Protein AF-A0A3B9SFG5-F1 (afdb_monomer_lite)

Structure (mmCIF, N/CA/C/O backbone):
data_AF-A0A3B9SFG5-F1
#
_entry.id   AF-A0A3B9SFG5-F1
#
loop_
_atom_site.group_PDB
_atom_site.id
_atom_site.type_symbol
_atom_site.label_atom_id
_atom_site.label_alt_id
_atom_site.label_comp_id
_atom_site.label_asym_id
_atom_site.label_entity_id
_atom_site.label_seq_id
_atom_site.pdbx_PDB_ins_code
_atom_site.Cartn_x
_atom_site.Cartn_y
_atom_site.Cartn_z
_atom_site.occupancy
_atom_site.B_iso_or_equiv
_atom_site.auth_seq_id
_atom_site.auth_comp_id
_atom_site.auth_asym_id
_atom_site.auth_atom_id
_atom_site.pdbx_PDB_model_num
ATOM 1 N N . MET A 1 1 ? -109.820 -0.974 115.304 1.00 37.25 1 MET A N 1
ATOM 2 C CA . MET A 1 1 ? -110.478 -2.138 114.680 1.00 37.25 1 MET A CA 1
ATOM 3 C C . MET A 1 1 ? -109.627 -2.580 113.516 1.00 37.25 1 MET A C 1
ATOM 5 O O . MET A 1 1 ? -109.344 -1.748 112.673 1.00 37.25 1 MET A O 1
ATOM 9 N N . ASP A 1 2 ? -109.138 -3.795 113.388 1.00 39.47 2 ASP A N 1
ATOM 10 C CA . ASP A 1 2 ? -108.838 -4.890 114.306 1.00 39.47 2 ASP A CA 1
ATOM 11 C C . ASP A 1 2 ? -107.737 -5.628 113.536 1.00 39.47 2 ASP A C 1
ATOM 13 O O . ASP A 1 2 ? -107.917 -5.887 112.345 1.00 39.47 2 ASP A O 1
ATOM 17 N N . THR A 1 3 ? -106.561 -5.876 114.122 1.00 47.81 3 THR A N 1
ATOM 18 C CA . THR A 1 3 ? -105.595 -6.758 113.457 1.00 47.81 3 THR A CA 1
ATOM 19 C C . THR A 1 3 ? -106.262 -8.121 113.373 1.00 47.81 3 THR A C 1
ATOM 21 O O . THR A 1 3 ? -106.415 -8.796 114.391 1.00 47.81 3 THR A O 1
ATOM 24 N N . GLU A 1 4 ? -106.732 -8.490 112.176 1.00 53.91 4 GLU A N 1
ATOM 25 C CA . GLU A 1 4 ? -107.250 -9.825 111.900 1.00 53.91 4 GLU A CA 1
ATOM 26 C C . GLU A 1 4 ? -106.199 -10.807 112.399 1.00 53.91 4 GLU A C 1
ATOM 28 O O . GLU A 1 4 ? -105.107 -10.932 111.836 1.00 53.91 4 GLU A O 1
ATOM 33 N N . LYS A 1 5 ? -106.495 -11.455 113.527 1.00 55.81 5 LYS A N 1
ATOM 34 C CA . LYS A 1 5 ? -105.664 -12.517 114.068 1.00 55.81 5 LYS A CA 1
ATOM 35 C C . LYS A 1 5 ? -105.678 -13.603 113.002 1.00 55.81 5 LYS A C 1
ATOM 37 O O . LYS A 1 5 ? -106.646 -14.352 112.923 1.00 55.81 5 LYS A O 1
ATOM 42 N N . LYS A 1 6 ? -104.649 -13.645 112.150 1.00 64.75 6 LYS A N 1
ATOM 43 C CA . LYS A 1 6 ? -104.460 -14.701 111.154 1.00 64.75 6 LYS A CA 1
ATOM 44 C C . LYS A 1 6 ? -104.384 -16.017 111.916 1.00 64.75 6 LYS A C 1
ATOM 46 O O . LYS A 1 6 ? -103.376 -16.331 112.544 1.00 64.75 6 LYS A O 1
ATOM 51 N N . GLN A 1 7 ? -105.501 -16.727 111.935 1.00 67.62 7 GLN A N 1
ATOM 52 C CA . GLN A 1 7 ? -105.617 -18.027 112.563 1.00 67.62 7 GLN A CA 1
ATOM 53 C C . GLN A 1 7 ? -105.310 -19.068 111.503 1.00 67.62 7 GLN A C 1
ATOM 55 O O . GLN A 1 7 ? -105.960 -19.113 110.460 1.00 67.62 7 GLN A O 1
ATOM 60 N N . THR A 1 8 ? -104.307 -19.892 111.768 1.00 76.25 8 THR A N 1
ATOM 61 C CA . THR A 1 8 ? -104.014 -21.051 110.935 1.00 76.25 8 THR A CA 1
ATOM 62 C C . THR A 1 8 ? -104.675 -22.257 111.579 1.00 76.25 8 THR A C 1
ATOM 64 O O . THR A 1 8 ? -104.479 -22.528 112.765 1.00 76.25 8 THR A O 1
ATOM 67 N N . GLU A 1 9 ? -105.502 -22.952 110.806 1.00 77.62 9 GLU A N 1
ATOM 68 C CA . GLU A 1 9 ? -106.103 -24.206 111.236 1.00 77.62 9 GLU A CA 1
ATOM 69 C C . GLU A 1 9 ? -105.108 -25.344 111.007 1.00 77.62 9 GLU A C 1
ATOM 71 O O . GLU A 1 9 ? -104.593 -25.524 109.901 1.00 77.62 9 GLU A O 1
ATOM 76 N N . VAL A 1 10 ? -104.804 -26.076 112.073 1.00 83.25 10 VAL A N 1
ATOM 77 C CA . VAL A 1 10 ? -103.862 -27.194 112.072 1.00 83.25 10 VAL A CA 1
ATOM 78 C C . VAL A 1 10 ? -104.453 -28.373 112.833 1.00 83.25 10 VAL A C 1
ATOM 80 O O . VAL A 1 10 ? -105.215 -28.198 113.781 1.00 83.25 10 VAL A O 1
ATOM 83 N N . ILE A 1 11 ? -104.093 -29.586 112.424 1.00 79.88 11 ILE A N 1
ATOM 84 C CA . ILE A 1 11 ? -104.548 -30.820 113.066 1.00 79.88 11 ILE A CA 1
ATOM 85 C C . ILE A 1 11 ? -103.389 -31.375 113.887 1.00 79.88 11 ILE A C 1
ATOM 87 O O . ILE A 1 11 ? -102.322 -31.638 113.340 1.00 79.88 11 ILE A O 1
ATOM 91 N N . ILE A 1 12 ? -103.605 -31.550 115.190 1.00 80.25 12 ILE A N 1
ATOM 92 C CA . ILE A 1 12 ? -102.620 -32.114 116.119 1.00 80.25 12 ILE A CA 1
ATOM 93 C C . ILE A 1 12 ? -103.337 -33.165 116.970 1.00 80.25 12 ILE A C 1
ATOM 95 O O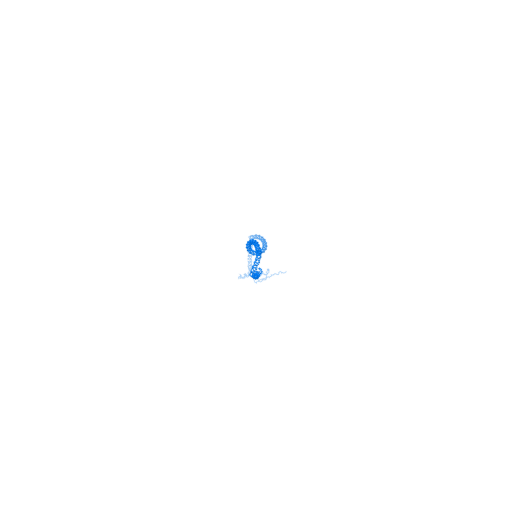 . ILE A 1 12 ? -104.371 -32.886 117.577 1.00 80.25 12 ILE A O 1
ATOM 99 N N . GLY A 1 13 ? -102.839 -34.399 116.990 1.00 72.44 13 GLY A N 1
ATOM 100 C CA . GLY A 1 13 ? -103.419 -35.495 117.768 1.00 72.44 13 GLY A CA 1
ATOM 101 C C . GLY A 1 13 ? -104.845 -35.863 117.378 1.00 72.44 13 GLY A C 1
ATOM 102 O O . GLY A 1 13 ? -105.638 -36.252 118.233 1.00 72.44 13 GLY A O 1
ATOM 103 N N . GLY A 1 14 ? -105.189 -35.694 116.098 1.00 74.31 14 GLY A N 1
ATOM 104 C CA . GLY A 1 14 ? -106.526 -35.974 115.568 1.00 74.31 14 GLY A CA 1
ATOM 105 C C . GLY A 1 14 ? -107.586 -34.920 115.907 1.00 74.31 14 GLY A C 1
ATOM 106 O O . GLY A 1 14 ? -108.757 -35.128 115.596 1.00 74.31 14 GLY A O 1
ATOM 107 N N . ARG A 1 15 ? -107.209 -33.786 116.517 1.00 78.00 15 ARG A N 1
ATOM 108 C CA . ARG A 1 15 ? -108.106 -32.651 116.785 1.00 78.00 15 ARG A CA 1
ATOM 109 C C . ARG A 1 15 ? -107.672 -31.421 115.994 1.00 78.00 15 ARG A C 1
ATOM 111 O O . ARG A 1 15 ? -106.478 -31.170 115.845 1.00 78.00 15 ARG A O 1
ATOM 118 N N . SER A 1 16 ? -108.651 -30.668 115.491 1.00 79.12 16 SER A N 1
ATOM 119 C CA . SER A 1 16 ? -108.400 -29.402 114.799 1.00 79.12 16 SER A CA 1
ATOM 120 C C . SER A 1 16 ? -108.249 -28.265 115.810 1.00 79.12 16 SER A C 1
ATOM 122 O O . SER A 1 16 ? -109.094 -28.092 116.692 1.00 79.12 16 SER A O 1
ATOM 124 N N . TYR A 1 17 ? -107.175 -27.494 115.671 1.00 80.50 17 TYR A N 1
ATOM 125 C CA . TYR A 1 17 ? -106.859 -26.322 116.475 1.00 80.50 17 TYR A CA 1
ATOM 126 C C . TYR A 1 17 ? -106.675 -25.108 115.567 1.00 80.50 17 TYR A C 1
ATOM 128 O O . TYR A 1 17 ? -105.973 -25.164 114.559 1.00 80.50 17 TYR A O 1
ATOM 136 N N . LYS A 1 18 ? -107.267 -23.978 115.957 1.00 81.19 18 LYS A N 1
ATOM 137 C CA . LYS A 1 18 ? -107.021 -22.678 115.325 1.00 81.19 18 LYS A CA 1
ATOM 138 C C . LYS A 1 18 ? -105.985 -21.928 116.148 1.00 81.19 18 LYS A C 1
ATOM 140 O O . LYS A 1 18 ? -106.305 -21.393 117.207 1.00 81.19 18 LYS A O 1
ATOM 145 N N . LEU A 1 19 ? -104.742 -21.934 115.677 1.00 78.69 19 LEU A N 1
ATOM 146 C CA . LEU A 1 19 ? -103.620 -21.281 116.347 1.00 78.69 19 LEU A CA 1
ATOM 147 C C . LEU A 1 19 ? -103.372 -19.906 115.726 1.00 78.69 19 LEU A C 1
ATOM 149 O O . LEU A 1 19 ? -103.442 -19.740 114.509 1.00 78.69 19 LEU A O 1
ATOM 153 N N . GLY A 1 20 ? -103.103 -18.913 116.571 1.00 69.94 20 GLY A N 1
ATOM 154 C CA . GLY A 1 20 ? -102.750 -17.562 116.147 1.00 69.94 20 GLY A CA 1
ATOM 155 C C . GLY A 1 20 ? -101.338 -17.207 116.597 1.00 69.94 20 GLY A C 1
ATOM 156 O O . GLY A 1 20 ? -101.002 -17.430 117.757 1.00 69.94 20 GLY A O 1
ATOM 157 N N . GLY A 1 21 ? -100.553 -16.617 115.695 1.00 65.56 21 GLY A N 1
ATOM 158 C CA . GLY A 1 21 ? -99.217 -16.083 115.979 1.00 65.56 21 GLY A CA 1
ATOM 159 C C . GLY A 1 21 ? -98.107 -16.788 115.197 1.00 65.56 21 GLY A C 1
ATOM 160 O O . GLY A 1 21 ? -97.909 -17.985 115.364 1.00 65.56 21 GLY A O 1
ATOM 161 N N . GLY A 1 22 ? -97.383 -16.021 114.374 1.00 66.75 22 GLY A N 1
ATOM 162 C CA . GLY A 1 22 ? -96.298 -16.492 113.504 1.00 66.75 22 GLY A CA 1
ATOM 163 C C . GLY A 1 22 ? -96.698 -16.623 112.031 1.00 66.75 22 GLY A C 1
ATOM 164 O O . GLY A 1 22 ? -97.867 -16.460 111.670 1.00 66.75 22 GLY A O 1
ATOM 165 N N . ASP A 1 23 ? -95.721 -16.910 111.173 1.00 74.69 23 ASP A N 1
ATOM 166 C CA . ASP A 1 23 ? -95.968 -17.194 109.760 1.00 74.69 23 ASP A CA 1
ATOM 167 C C . ASP A 1 23 ? -96.753 -18.498 109.601 1.00 74.69 23 ASP A C 1
ATOM 169 O O . ASP A 1 23 ? -96.453 -19.509 110.237 1.00 74.69 23 ASP A O 1
ATOM 173 N N . SER A 1 24 ? -97.768 -18.486 108.731 1.00 76.25 24 SER A N 1
ATOM 174 C CA . SER A 1 24 ? -98.680 -19.629 108.562 1.00 76.25 24 SER A CA 1
ATOM 175 C C . SER A 1 24 ? -97.945 -20.917 108.168 1.00 76.25 24 SER A C 1
ATOM 177 O O . SER A 1 24 ? -98.364 -22.006 108.557 1.00 76.25 24 SER A O 1
ATOM 179 N N . GLU A 1 25 ? -96.842 -20.802 107.430 1.00 77.94 25 GLU A N 1
ATOM 180 C CA . GLU A 1 25 ? -96.013 -21.933 107.006 1.00 77.94 25 GLU A CA 1
ATOM 181 C C . GLU A 1 25 ? -95.225 -22.534 108.176 1.00 77.94 25 GLU A C 1
ATOM 183 O O . GLU A 1 25 ? -95.338 -23.731 108.436 1.00 77.94 25 GLU A O 1
ATOM 188 N N . HIS A 1 26 ? -94.560 -21.691 108.972 1.00 81.31 26 HIS A N 1
ATOM 189 C CA . HIS A 1 26 ? -93.840 -22.131 110.166 1.00 81.31 26 HIS A CA 1
ATOM 190 C C . HIS A 1 26 ? -94.779 -22.770 111.203 1.00 81.31 26 HIS A C 1
ATOM 192 O O . HIS A 1 26 ? -94.463 -23.815 111.764 1.00 81.31 26 HIS A O 1
ATOM 198 N N . ILE A 1 27 ? -95.981 -22.213 111.415 1.00 80.94 27 ILE A N 1
ATOM 199 C CA . ILE A 1 27 ? -96.979 -22.801 112.329 1.00 80.94 27 ILE A CA 1
ATOM 200 C C . ILE A 1 27 ? -97.415 -24.190 111.852 1.00 80.94 27 ILE A C 1
ATOM 202 O O . ILE A 1 27 ? -97.553 -25.097 112.672 1.00 80.94 27 ILE A O 1
ATOM 206 N N . LYS A 1 28 ? -97.645 -24.378 110.544 1.00 82.25 28 LYS A N 1
ATOM 207 C CA . LYS A 1 28 ? -98.013 -25.689 109.981 1.00 82.25 28 LYS A CA 1
ATOM 208 C C . LYS A 1 28 ? -96.890 -26.704 110.145 1.00 82.25 28 LYS A C 1
ATOM 210 O O . LYS A 1 28 ? -97.166 -27.859 110.461 1.00 82.25 28 LYS A O 1
ATOM 215 N N . GLU A 1 29 ? -95.647 -26.282 109.958 1.00 83.38 29 GLU A N 1
ATOM 216 C CA . GLU A 1 29 ? -94.477 -27.142 110.103 1.00 83.38 29 GLU A CA 1
ATOM 217 C C . GLU A 1 29 ? -94.255 -27.556 111.562 1.00 83.38 29 GLU A C 1
ATOM 219 O O . GLU A 1 29 ? -94.149 -28.749 111.852 1.00 83.38 29 GLU A O 1
ATOM 224 N N . VAL A 1 30 ? -94.318 -26.602 112.498 1.00 84.06 30 VAL A N 1
ATOM 225 C CA . VAL A 1 30 ? -94.263 -26.876 113.941 1.00 84.06 30 VAL A CA 1
ATOM 226 C C . VAL A 1 30 ? -95.425 -27.775 114.364 1.00 84.06 30 VAL A C 1
ATOM 228 O O . VAL A 1 30 ? -95.211 -28.750 115.081 1.00 84.06 30 VAL A O 1
ATOM 231 N N . ALA A 1 31 ? -96.648 -27.514 113.892 1.00 81.31 31 ALA A N 1
ATOM 232 C CA . ALA A 1 31 ? -97.810 -28.346 114.198 1.00 81.31 31 ALA A CA 1
ATOM 233 C C . ALA A 1 31 ? -97.657 -29.778 113.663 1.00 81.31 31 ALA A C 1
ATOM 235 O O . ALA A 1 31 ? -97.940 -30.732 114.384 1.00 81.31 31 ALA A O 1
ATOM 236 N N . SER A 1 32 ? -97.156 -29.935 112.434 1.00 84.62 32 SER A N 1
ATOM 237 C CA . SER A 1 32 ? -96.859 -31.240 111.832 1.00 84.62 32 SER A CA 1
ATOM 238 C C . SER A 1 32 ? -95.766 -31.985 112.604 1.00 84.62 32 SER A C 1
ATOM 240 O O . SER A 1 32 ? -95.870 -33.191 112.830 1.00 84.62 32 SER A O 1
ATOM 242 N N . TYR A 1 33 ? -94.736 -31.273 113.065 1.00 86.75 33 TYR A N 1
ATOM 243 C CA . TYR A 1 33 ? -93.665 -31.843 113.875 1.00 86.75 33 TYR A CA 1
ATOM 244 C C . TYR A 1 33 ? -94.162 -32.287 115.260 1.00 86.75 33 TYR A C 1
ATOM 246 O O . TYR A 1 33 ? -93.906 -33.422 115.665 1.00 86.75 33 TYR A O 1
ATOM 254 N N . VAL A 1 34 ? -94.945 -31.454 115.956 1.00 85.25 34 VAL A N 1
ATOM 255 C CA . VAL A 1 34 ? -95.570 -31.811 117.242 1.00 85.25 34 VAL A CA 1
ATOM 256 C C . VAL A 1 34 ? -96.505 -33.008 117.072 1.00 85.25 34 VAL A C 1
ATOM 258 O O . VAL A 1 34 ? -96.458 -33.934 117.876 1.00 85.25 34 VAL A O 1
ATOM 261 N N . ASP A 1 35 ? -97.310 -33.039 116.009 1.00 83.81 35 ASP A N 1
ATOM 262 C CA . ASP A 1 35 ? -98.201 -34.161 115.707 1.00 83.81 35 ASP A CA 1
ATOM 263 C C . ASP A 1 35 ? -97.431 -35.457 115.396 1.00 83.81 35 ASP A C 1
ATOM 265 O O . ASP A 1 35 ? -97.806 -36.537 115.858 1.00 83.81 35 ASP A O 1
ATOM 269 N N . LYS A 1 36 ? -96.309 -35.367 114.673 1.00 85.56 36 LYS A N 1
ATOM 270 C CA . LYS A 1 36 ? -95.406 -36.502 114.443 1.00 85.56 36 LYS A CA 1
ATOM 271 C C . LYS A 1 36 ? -94.840 -37.033 115.762 1.00 85.56 36 LYS A C 1
ATOM 273 O O . LYS A 1 36 ? -94.929 -38.234 116.009 1.00 85.56 36 LYS A O 1
ATOM 278 N N . LYS A 1 37 ? -94.331 -36.155 116.632 1.00 83.44 37 LYS A N 1
ATOM 279 C CA . LYS A 1 37 ? -93.803 -36.530 117.956 1.00 83.44 37 LYS A CA 1
ATOM 280 C C . LYS A 1 37 ? -94.874 -37.138 118.857 1.00 83.44 37 LYS A C 1
ATOM 282 O O . LYS A 1 37 ? -94.626 -38.132 119.535 1.00 83.44 37 LYS A O 1
ATOM 287 N N . LEU A 1 38 ? -96.090 -36.602 118.805 1.00 80.00 38 LEU A N 1
ATOM 288 C CA . LEU A 1 38 ? -97.251 -37.140 119.508 1.00 80.00 38 LEU A CA 1
ATOM 289 C C . LEU A 1 38 ? -97.588 -38.565 119.033 1.00 80.00 38 LEU A C 1
ATOM 291 O O . LEU A 1 38 ? -97.822 -39.457 119.848 1.00 80.00 38 LEU A O 1
ATOM 295 N N . ARG A 1 39 ? -97.574 -38.800 117.713 1.00 79.06 39 ARG A N 1
ATOM 296 C CA . ARG A 1 39 ? -97.795 -40.127 117.114 1.00 79.06 39 ARG A CA 1
ATOM 297 C C . ARG A 1 39 ? -96.684 -41.118 117.456 1.00 79.06 39 ARG A C 1
ATOM 299 O O . ARG A 1 39 ? -96.981 -42.281 117.715 1.00 79.06 39 ARG A O 1
ATOM 306 N N . GLU A 1 40 ? -95.428 -40.683 117.467 1.00 80.19 40 GLU A N 1
ATOM 307 C CA . GLU A 1 40 ? -94.285 -41.510 117.873 1.00 80.19 40 GLU A CA 1
ATOM 308 C C . GLU A 1 40 ? -94.393 -41.926 119.343 1.00 80.19 40 GLU A C 1
ATOM 310 O O . GLU A 1 40 ? -94.270 -43.109 119.657 1.00 80.19 40 GLU A O 1
ATOM 315 N N . LEU A 1 41 ? -94.727 -40.989 120.233 1.00 76.38 41 LEU A N 1
ATOM 316 C CA . LEU A 1 41 ? -94.887 -41.275 121.658 1.00 76.38 41 LEU A CA 1
ATOM 317 C C . LEU A 1 41 ? -96.048 -42.250 121.933 1.00 76.38 41 LEU A C 1
ATOM 319 O O . LEU A 1 41 ? -95.913 -43.170 122.743 1.00 76.38 41 LEU A O 1
ATOM 323 N N . ASN A 1 42 ? -97.158 -42.106 121.202 1.00 71.25 42 ASN A N 1
ATOM 324 C CA . ASN A 1 42 ? -98.281 -43.050 121.251 1.00 71.25 42 ASN A CA 1
ATOM 325 C C . ASN A 1 42 ? -97.926 -44.435 120.684 1.00 71.25 42 ASN A C 1
ATOM 327 O O . ASN A 1 42 ? -98.483 -45.432 121.124 1.00 71.25 42 ASN A O 1
ATOM 331 N N . ARG A 1 43 ? -97.004 -44.529 119.715 1.00 72.12 43 ARG A N 1
ATOM 332 C CA . ARG A 1 43 ? -96.565 -45.814 119.140 1.00 72.12 43 ARG A CA 1
ATOM 333 C C . ARG A 1 43 ? -95.624 -46.596 120.048 1.00 72.12 43 ARG A C 1
ATOM 335 O O . ARG A 1 43 ? -95.652 -47.821 120.018 1.00 72.12 43 ARG A O 1
ATOM 342 N N . LEU A 1 44 ? -94.776 -45.909 120.812 1.00 67.00 44 LEU A N 1
ATOM 343 C CA . LEU A 1 44 ? -93.814 -46.561 121.706 1.00 67.00 44 LEU A CA 1
ATOM 344 C C . LEU A 1 44 ? -94.434 -47.037 123.031 1.00 67.00 44 LEU A C 1
ATOM 346 O O . LEU A 1 44 ? -93.777 -47.764 123.773 1.00 67.00 44 LEU A O 1
ATOM 350 N N . SER A 1 45 ? -95.676 -46.656 123.339 1.00 59.56 45 SER A N 1
ATOM 351 C CA . SER A 1 45 ? -96.350 -47.029 124.583 1.00 59.56 45 SER A CA 1
ATOM 352 C C . SER A 1 45 ? -97.471 -48.048 124.345 1.00 59.56 45 SER A C 1
ATOM 354 O O . SER A 1 45 ? -98.446 -47.778 123.657 1.00 59.56 45 SER A O 1
ATOM 356 N N . SER A 1 46 ? -97.340 -49.246 124.924 1.00 53.25 46 SER A N 1
ATOM 357 C CA . SER A 1 46 ? -98.202 -50.413 124.642 1.00 53.25 46 SER A CA 1
ATOM 358 C C . SER A 1 46 ? -99.612 -50.378 125.269 1.00 53.25 46 SER A C 1
ATOM 360 O O . SER A 1 46 ? -100.327 -51.375 125.227 1.00 53.25 46 SER A O 1
ATOM 362 N N . SER A 1 47 ? -100.027 -49.258 125.863 1.00 53.75 47 SER A N 1
ATOM 363 C CA . SER A 1 47 ? -101.332 -49.059 126.521 1.00 53.75 47 SER A CA 1
ATOM 364 C C . SER A 1 47 ? -101.583 -47.555 126.660 1.00 53.75 47 SER A C 1
ATOM 366 O O . SER A 1 47 ? -100.626 -46.877 127.000 1.00 53.75 47 SER A O 1
ATOM 368 N N . ASP A 1 48 ? -102.801 -47.049 126.411 1.00 57.16 48 ASP A N 1
ATOM 369 C CA . ASP A 1 48 ? -103.210 -45.628 126.246 1.00 57.16 48 ASP A CA 1
ATOM 370 C C . ASP A 1 48 ? -102.594 -44.582 127.221 1.00 57.16 48 ASP A C 1
ATOM 372 O O . ASP A 1 48 ? -103.289 -43.953 128.030 1.00 57.16 48 ASP A O 1
ATOM 376 N N . ILE A 1 49 ? -101.283 -44.319 127.120 1.00 59.59 49 ILE A N 1
ATOM 377 C CA . ILE A 1 49 ? -100.565 -43.293 127.902 1.00 59.59 49 ILE A CA 1
ATOM 378 C C . ILE A 1 49 ? -101.063 -41.888 127.537 1.00 59.59 49 ILE A C 1
ATOM 380 O O . ILE A 1 49 ? -100.929 -40.969 128.340 1.00 59.59 49 ILE A O 1
ATOM 384 N N . SER A 1 50 ? -101.734 -41.716 126.397 1.00 57.53 50 SER A N 1
ATOM 385 C CA . SER A 1 50 ? -102.432 -40.490 125.987 1.00 57.53 50 SER A CA 1
ATOM 386 C C . SER A 1 50 ? -103.436 -39.957 127.025 1.00 57.53 50 SER A C 1
ATOM 388 O O . SER A 1 50 ? -103.784 -38.779 126.979 1.00 57.53 50 SER A O 1
ATOM 390 N N . SER A 1 51 ? -103.881 -40.794 127.971 1.00 58.47 51 SER A N 1
ATOM 391 C CA . SER A 1 51 ? -104.754 -40.418 129.095 1.00 58.47 51 SER A CA 1
ATOM 392 C C . SER A 1 51 ? -104.009 -40.155 130.419 1.00 58.47 51 SER A C 1
ATOM 394 O O . SER A 1 51 ? -104.618 -39.723 131.398 1.00 58.47 51 SER A O 1
ATOM 396 N N . SER A 1 52 ? -102.690 -40.377 130.459 1.00 61.09 52 SER A N 1
ATOM 397 C CA . SER A 1 52 ? -101.845 -40.165 131.636 1.00 61.09 52 SER A CA 1
ATOM 398 C C . SER A 1 52 ? -101.474 -38.684 131.802 1.00 61.09 52 SER A C 1
ATOM 400 O O . SER A 1 52 ? -101.044 -38.050 130.832 1.00 61.09 52 SER A O 1
ATOM 402 N N . PRO A 1 53 ? -101.527 -38.122 133.027 1.00 67.00 53 PRO A N 1
ATOM 403 C CA . PRO A 1 53 ? -101.108 -36.743 133.297 1.00 67.00 53 PRO A CA 1
ATOM 404 C C . PRO A 1 53 ? -99.652 -36.438 132.905 1.00 67.00 53 PRO A C 1
ATOM 406 O O . PRO A 1 53 ? -99.297 -35.282 132.692 1.00 67.00 53 PRO A O 1
ATOM 409 N N . SER A 1 54 ? -98.797 -37.461 132.806 1.00 67.88 54 SER A N 1
ATOM 410 C CA . SER A 1 54 ? -97.368 -37.318 132.495 1.00 67.88 54 SER A CA 1
ATOM 411 C C . SER A 1 54 ? -97.074 -37.152 130.998 1.00 67.88 54 SER A C 1
ATOM 413 O O . SER A 1 54 ? -95.963 -36.774 130.631 1.00 67.88 54 SER A O 1
ATOM 415 N N . PHE A 1 55 ? -98.047 -37.418 130.123 1.00 73.50 55 PHE A N 1
ATOM 416 C CA . PHE A 1 55 ? -97.846 -37.444 128.672 1.00 73.50 55 PHE A CA 1
ATOM 417 C C . PHE A 1 55 ? -97.441 -36.084 128.066 1.00 73.50 55 PHE A C 1
ATOM 419 O O . PHE A 1 55 ? -96.448 -36.049 127.333 1.00 73.50 55 PHE A O 1
ATOM 426 N N . PRO A 1 56 ? -98.091 -34.947 128.401 1.00 77.00 56 PRO A N 1
ATOM 427 C CA . PRO A 1 56 ? -97.656 -33.637 127.909 1.00 77.00 56 PRO A CA 1
ATOM 428 C C . PRO A 1 56 ? -96.227 -33.277 128.340 1.00 77.00 56 PRO A C 1
ATOM 430 O O . PRO A 1 56 ? -95.504 -32.628 127.588 1.00 77.00 56 PRO A O 1
ATOM 433 N N . ILE A 1 57 ? -95.803 -33.731 129.527 1.00 79.12 57 ILE A N 1
ATOM 434 C CA . ILE A 1 57 ? -94.459 -33.478 130.066 1.00 79.12 57 ILE A CA 1
ATOM 435 C C . ILE A 1 57 ? -93.409 -34.253 129.264 1.00 79.12 57 ILE A C 1
ATOM 437 O O . ILE A 1 57 ? -92.398 -33.676 128.876 1.00 79.12 57 ILE A O 1
ATOM 441 N N . ILE A 1 58 ? -93.654 -35.534 128.962 1.00 77.94 58 ILE A N 1
ATOM 442 C CA . ILE A 1 58 ? -92.724 -36.366 128.177 1.00 77.94 58 ILE A CA 1
ATOM 443 C C . ILE A 1 58 ? -92.583 -35.829 126.745 1.00 77.94 58 ILE A C 1
ATOM 445 O O . ILE A 1 58 ? -91.469 -35.758 126.224 1.00 77.94 58 ILE A O 1
ATOM 449 N N . LEU A 1 59 ? -93.688 -35.399 126.125 1.00 81.25 59 LEU A N 1
ATOM 450 C CA . LEU A 1 59 ? -93.663 -34.784 124.796 1.00 81.25 59 LEU A CA 1
ATOM 451 C C . LEU A 1 59 ? -92.844 -33.485 124.787 1.00 81.25 59 LEU A C 1
ATOM 453 O O . LEU A 1 59 ? -91.989 -33.306 123.921 1.00 81.25 59 LEU A O 1
ATOM 457 N N . ALA A 1 60 ? -93.068 -32.601 125.764 1.00 83.19 60 ALA A N 1
ATOM 458 C CA . ALA A 1 60 ? -92.310 -31.359 125.893 1.00 83.19 60 ALA A CA 1
ATOM 459 C C . ALA A 1 60 ? -90.814 -31.618 126.134 1.00 83.19 60 ALA A C 1
ATOM 461 O O . ALA A 1 60 ? -89.976 -30.910 125.575 1.00 83.19 60 ALA A O 1
ATOM 462 N N . LEU A 1 61 ? -90.469 -32.650 126.912 1.00 83.81 61 LEU A N 1
ATOM 463 C CA . LEU A 1 61 ? -89.083 -33.036 127.173 1.00 83.81 61 LEU A CA 1
ATOM 464 C C . LEU A 1 61 ? -88.384 -33.524 125.896 1.00 83.81 61 LEU A C 1
ATOM 466 O O . LEU A 1 61 ? -87.258 -33.123 125.631 1.00 83.81 61 LEU A O 1
ATOM 470 N N . ASN A 1 62 ? -89.065 -34.339 125.083 1.00 83.50 62 ASN A N 1
ATOM 471 C CA . ASN A 1 62 ? -88.523 -34.854 123.823 1.00 83.50 62 ASN A CA 1
ATOM 472 C C . ASN A 1 62 ? -88.277 -33.735 122.798 1.00 83.50 62 ASN A C 1
ATOM 474 O O . ASN A 1 62 ? -87.230 -33.698 122.164 1.00 83.50 62 ASN A O 1
ATOM 478 N N . ILE A 1 63 ? -89.218 -32.793 122.684 1.00 86.50 63 ILE A N 1
ATOM 479 C CA . ILE A 1 63 ? -89.065 -31.618 121.813 1.00 86.50 63 ILE A CA 1
ATOM 480 C C . ILE A 1 63 ? -87.929 -30.716 122.318 1.00 86.50 63 ILE A C 1
ATOM 482 O O . ILE A 1 63 ? -87.163 -30.177 121.522 1.00 86.50 63 ILE A O 1
ATOM 486 N N . SER A 1 64 ? -87.797 -30.563 123.638 1.00 85.38 64 SER A N 1
ATOM 487 C CA . SER A 1 64 ? -86.717 -29.771 124.235 1.00 85.38 64 SER A CA 1
ATOM 488 C C . SER A 1 64 ? -85.347 -30.416 124.013 1.00 85.38 64 SER A C 1
ATOM 490 O O . SER A 1 64 ? -84.402 -29.707 123.690 1.00 85.38 64 SER A O 1
ATOM 492 N N . ASP A 1 65 ? -85.230 -31.740 124.137 1.00 86.50 65 ASP A N 1
ATOM 493 C CA . ASP A 1 65 ? -83.986 -32.478 123.872 1.00 86.50 65 ASP A CA 1
ATOM 494 C C . ASP A 1 65 ? -83.535 -32.329 122.410 1.00 86.50 65 ASP A C 1
ATOM 496 O O . ASP A 1 65 ? -82.371 -32.021 122.153 1.00 86.50 65 ASP A O 1
ATOM 500 N N . ASP A 1 66 ? -84.465 -32.437 121.455 1.00 86.81 66 ASP A N 1
ATOM 501 C CA . ASP A 1 66 ? -84.188 -32.182 120.036 1.00 86.81 66 ASP A CA 1
ATOM 502 C C . ASP A 1 66 ? -83.698 -30.736 119.803 1.00 86.81 66 ASP A C 1
ATOM 504 O O . ASP A 1 66 ? -82.739 -30.520 119.058 1.00 86.81 66 ASP A O 1
ATOM 508 N N . LEU A 1 67 ? -84.291 -29.743 120.482 1.00 87.00 67 LEU A N 1
ATOM 509 C CA . LEU A 1 67 ? -83.847 -28.345 120.412 1.00 87.00 67 LEU A CA 1
ATOM 510 C C . LEU A 1 67 ? -82.437 -28.154 120.996 1.00 87.00 67 LEU A C 1
ATOM 512 O O . LEU A 1 67 ? -81.624 -27.428 120.422 1.00 87.00 67 LEU A O 1
ATOM 516 N N . PHE A 1 68 ? -82.137 -28.784 122.133 1.00 85.50 68 PHE A N 1
ATOM 517 C CA . PHE A 1 68 ? -80.824 -28.686 122.773 1.00 85.50 68 PHE A CA 1
ATOM 518 C C . PHE A 1 68 ? -79.730 -29.357 121.938 1.00 85.50 68 PHE A C 1
ATOM 520 O O . PHE A 1 68 ? -78.667 -28.761 121.770 1.00 85.50 68 PHE A O 1
ATOM 527 N N . LYS A 1 69 ? -80.003 -30.527 121.346 1.00 87.00 69 LYS A N 1
ATOM 528 C CA . LYS A 1 69 ? -79.089 -31.200 120.408 1.00 87.00 69 LYS A CA 1
ATOM 529 C C . LYS A 1 69 ? -78.787 -30.335 119.190 1.00 87.00 69 LYS A C 1
ATOM 531 O O . LYS A 1 69 ? -77.621 -30.128 118.867 1.00 87.00 69 LYS A O 1
ATOM 536 N N . ALA A 1 70 ? -79.823 -29.765 118.572 1.00 85.44 70 ALA A N 1
ATOM 537 C CA . ALA A 1 70 ? -79.650 -28.861 117.438 1.00 85.44 70 ALA A CA 1
ATOM 538 C C . ALA A 1 70 ? -78.814 -27.624 117.815 1.00 85.44 70 ALA A C 1
ATOM 540 O O . ALA A 1 70 ? -77.963 -27.183 117.045 1.00 85.44 70 ALA A O 1
ATOM 541 N N . LYS A 1 71 ? -79.012 -27.075 119.020 1.00 83.38 71 LYS A N 1
ATOM 542 C CA . LYS A 1 71 ? -78.235 -25.930 119.511 1.00 83.38 71 LYS A CA 1
ATOM 543 C C . LYS A 1 71 ? -76.769 -26.286 119.782 1.00 83.38 71 LYS A C 1
ATOM 545 O O . LYS A 1 71 ? -75.895 -25.485 119.466 1.00 83.38 71 LYS A O 1
ATOM 550 N N . GLU A 1 72 ? -76.497 -27.465 120.338 1.00 83.75 72 GLU A N 1
ATOM 551 C CA . GLU A 1 72 ? -75.133 -27.938 120.601 1.00 83.75 72 GLU A CA 1
ATOM 552 C C . GLU A 1 72 ? -74.350 -28.177 119.299 1.00 83.75 72 GLU A C 1
ATOM 554 O O . GLU A 1 72 ? -73.181 -27.803 119.205 1.00 83.75 72 GLU A O 1
ATOM 559 N N . GLU A 1 73 ? -74.984 -28.753 118.274 1.00 81.38 73 GLU A N 1
ATOM 560 C CA . GLU A 1 73 ? -74.372 -28.911 116.947 1.00 81.38 73 GLU A CA 1
ATOM 561 C C . GLU A 1 73 ? -74.050 -27.557 116.309 1.00 81.38 73 GLU A C 1
ATOM 563 O O . GLU A 1 73 ? -72.954 -27.361 115.784 1.00 81.38 73 GLU A O 1
ATOM 568 N N . LEU A 1 74 ? -74.961 -26.591 116.428 1.00 78.44 74 LEU A N 1
ATOM 569 C CA . LEU A 1 74 ? -74.767 -25.247 115.889 1.00 78.44 74 LEU A CA 1
ATOM 570 C C . LEU A 1 74 ? -73.646 -24.486 116.620 1.00 78.44 74 LEU A C 1
ATOM 572 O O . LEU A 1 74 ? -72.893 -23.732 116.005 1.00 78.44 74 LEU A O 1
ATOM 576 N N . GLU A 1 75 ? -73.481 -24.716 117.925 1.00 77.00 75 GLU A N 1
ATOM 577 C CA . GLU A 1 75 ? -72.373 -24.152 118.702 1.00 77.00 75 GLU A CA 1
ATOM 578 C C . GLU A 1 75 ? -71.020 -24.799 118.352 1.00 77.00 75 GLU A C 1
ATOM 580 O O . GLU A 1 75 ? -70.003 -24.103 118.315 1.00 77.00 75 GLU A O 1
ATOM 585 N N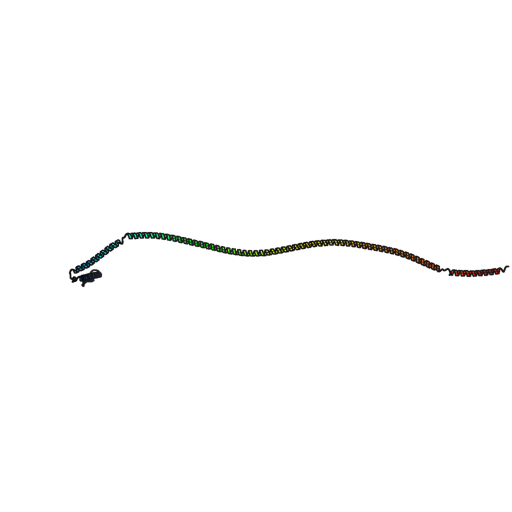 . LYS A 1 76 ? -70.997 -26.102 118.031 1.00 76.38 76 LYS A N 1
ATOM 586 C CA . LYS A 1 76 ? -69.790 -26.792 117.540 1.00 76.38 76 LYS A CA 1
ATOM 587 C C . LYS A 1 76 ? -69.340 -26.247 116.188 1.00 76.38 76 LYS A C 1
ATOM 589 O O . LYS A 1 76 ? -68.166 -25.917 116.058 1.00 76.38 76 LYS A O 1
ATOM 594 N N . VAL A 1 77 ? -70.265 -26.092 115.238 1.00 75.50 77 VAL A N 1
ATOM 595 C CA . VAL A 1 77 ? -69.973 -25.550 113.898 1.00 75.50 77 VAL A CA 1
ATOM 596 C C . VAL A 1 77 ? -69.420 -24.125 113.989 1.00 75.50 77 VAL A C 1
ATOM 598 O O . VAL A 1 77 ? -68.372 -23.829 113.422 1.00 75.50 77 VAL A O 1
ATOM 601 N N . ASN A 1 78 ? -70.041 -23.260 114.797 1.00 71.31 78 ASN A N 1
ATOM 602 C CA . ASN A 1 78 ? -69.569 -21.882 114.953 1.00 71.31 78 ASN A CA 1
ATOM 603 C C . ASN A 1 78 ? -68.179 -21.776 115.603 1.00 71.31 78 ASN A C 1
ATOM 605 O O . ASN A 1 78 ? -67.426 -20.866 115.262 1.00 71.31 78 ASN A O 1
ATOM 609 N N . LYS A 1 79 ? -67.817 -22.680 116.525 1.00 67.62 79 LYS A N 1
ATOM 610 C CA . LYS A 1 79 ? -66.458 -22.712 117.095 1.00 67.62 79 LYS A CA 1
ATOM 611 C C . LYS A 1 79 ? -65.424 -23.194 116.078 1.00 67.62 79 LYS A C 1
ATOM 613 O O . LYS A 1 79 ? -64.386 -22.555 115.943 1.00 67.62 79 LYS A O 1
ATOM 618 N N . THR A 1 80 ? -65.716 -24.261 115.333 1.00 64.62 80 THR A N 1
ATOM 619 C CA . THR A 1 80 ? -64.786 -24.790 114.321 1.00 64.62 80 THR A CA 1
ATOM 620 C C . THR A 1 80 ? -64.583 -23.838 113.145 1.00 64.62 80 THR A C 1
ATOM 622 O O . THR A 1 80 ? -63.472 -23.745 112.626 1.00 64.62 80 THR A O 1
ATOM 625 N N . ASP A 1 81 ? -65.618 -23.099 112.747 1.00 62.50 81 ASP A N 1
ATOM 626 C CA . ASP A 1 81 ? -65.519 -22.154 111.634 1.00 62.50 81 ASP A CA 1
ATOM 627 C C . ASP A 1 81 ? -64.814 -20.855 112.050 1.00 62.50 81 ASP A C 1
ATOM 629 O O . ASP A 1 81 ? -64.035 -20.303 111.274 1.00 62.50 81 ASP A O 1
ATOM 633 N N . ALA A 1 82 ? -64.998 -20.389 113.290 1.00 59.53 82 ALA A N 1
ATOM 634 C CA . ALA A 1 82 ? -64.285 -19.214 113.792 1.00 59.53 82 ALA A CA 1
ATOM 635 C C . ALA A 1 82 ? -62.773 -19.464 113.966 1.00 59.53 82 ALA A C 1
ATOM 637 O O . ALA A 1 82 ? -61.970 -18.594 113.624 1.00 59.53 82 ALA A O 1
ATOM 638 N N . GLU A 1 83 ? -62.376 -20.647 114.450 1.00 58.78 83 GLU A N 1
ATOM 639 C CA . GLU A 1 83 ? -60.961 -21.001 114.644 1.00 58.78 83 GLU A CA 1
ATOM 640 C C . GLU A 1 83 ? -60.237 -21.265 113.308 1.00 58.78 83 GLU A C 1
ATOM 642 O O . GLU A 1 83 ? -59.128 -20.770 113.106 1.00 58.78 83 GLU A O 1
ATOM 647 N N . ASN A 1 84 ? -60.875 -21.939 112.341 1.00 57.12 84 ASN A N 1
ATOM 648 C CA . ASN A 1 84 ? -60.256 -22.208 111.034 1.00 57.12 84 ASN A CA 1
ATOM 649 C C . ASN A 1 84 ? -60.126 -20.960 110.148 1.00 57.12 84 ASN A C 1
ATOM 651 O O . ASN A 1 84 ? -59.147 -20.828 109.413 1.00 57.12 84 ASN A O 1
ATOM 655 N N . VAL A 1 85 ? -61.077 -20.023 110.220 1.00 58.81 85 VAL A N 1
ATOM 656 C CA . VAL A 1 85 ? -61.017 -18.783 109.427 1.00 58.81 85 VAL A CA 1
ATOM 657 C C . VAL A 1 85 ? -59.946 -17.824 109.959 1.00 58.81 85 VAL A C 1
ATOM 659 O O . VAL A 1 85 ? -59.306 -17.133 109.171 1.00 58.81 85 VAL A O 1
ATOM 662 N N . GLN A 1 86 ? -59.677 -17.797 111.269 1.00 54.12 86 GLN A N 1
ATOM 663 C CA . GLN A 1 86 ? -58.571 -16.993 111.810 1.00 54.12 86 GLN A CA 1
ATOM 664 C C . GLN A 1 86 ? -57.192 -17.589 111.508 1.00 54.12 86 GLN A C 1
ATOM 666 O O . GLN A 1 86 ? -56.234 -16.835 111.353 1.00 54.12 86 GLN A O 1
ATOM 671 N N . GLN A 1 87 ? -57.082 -18.913 111.373 1.00 52.72 87 GLN A N 1
ATOM 672 C CA . GLN A 1 87 ? -55.804 -19.572 111.107 1.00 52.72 87 GLN A CA 1
ATOM 673 C C . GLN A 1 87 ? -55.429 -19.610 109.613 1.00 52.72 87 GLN A C 1
ATOM 675 O O . GLN A 1 87 ? -54.250 -19.734 109.299 1.00 52.72 87 GLN A O 1
ATOM 680 N N . SER A 1 88 ? -56.387 -19.454 108.686 1.00 53.22 88 SER A N 1
ATOM 681 C CA . SER A 1 88 ? -56.110 -19.460 107.236 1.00 53.22 88 SER A CA 1
ATOM 682 C C . SER A 1 88 ? -55.948 -18.073 106.599 1.00 53.22 88 SER A C 1
ATOM 684 O O . SER A 1 88 ? -55.654 -17.998 105.409 1.00 53.22 88 SER A O 1
ATOM 686 N N . VAL A 1 89 ? -56.210 -16.983 107.329 1.00 53.59 89 VAL A N 1
ATOM 687 C CA . VAL A 1 89 ? -56.239 -15.610 106.771 1.00 53.59 89 VAL A CA 1
ATOM 688 C C . VAL A 1 89 ? -55.087 -14.737 107.300 1.00 53.59 89 VAL A C 1
ATOM 690 O O . VAL A 1 89 ? -54.921 -13.603 106.864 1.00 53.59 89 VAL A O 1
ATOM 693 N N . GLY A 1 90 ? -54.253 -15.254 108.207 1.00 53.81 90 GLY A N 1
ATOM 694 C CA . GLY A 1 90 ? -53.218 -14.477 108.896 1.00 53.81 90 GLY A CA 1
ATOM 695 C C . GLY A 1 90 ? -51.859 -15.161 108.998 1.00 53.81 90 GLY A C 1
ATOM 696 O O . GLY A 1 90 ? -51.230 -15.052 110.046 1.00 53.81 90 GLY A O 1
ATOM 697 N N . ASP A 1 91 ? -51.405 -15.874 107.964 1.00 58.78 91 ASP A N 1
ATOM 698 C CA . ASP A 1 91 ? -50.030 -16.380 107.950 1.00 58.78 91 ASP A CA 1
ATOM 699 C C . ASP A 1 91 ? -49.112 -15.294 107.360 1.00 58.78 91 ASP A C 1
ATOM 701 O O . ASP A 1 91 ? -49.162 -14.997 106.166 1.00 58.78 91 ASP A O 1
ATOM 705 N N . GLU A 1 92 ? -48.265 -14.674 108.193 1.00 60.75 92 GLU A N 1
ATOM 706 C CA . GLU A 1 92 ? -47.274 -13.646 107.798 1.00 60.75 92 GLU A CA 1
ATOM 707 C C . GLU A 1 92 ? -46.389 -14.081 106.607 1.00 60.75 92 GLU A C 1
ATOM 709 O O . GLU A 1 92 ? -45.751 -13.252 105.952 1.00 60.75 92 GLU A O 1
ATOM 714 N N . ASN A 1 93 ? -46.341 -15.386 106.325 1.00 65.56 93 ASN A N 1
ATOM 715 C CA . ASN A 1 93 ? -45.658 -15.980 105.184 1.00 65.56 93 ASN A CA 1
ATOM 716 C C . ASN A 1 93 ? -46.282 -15.612 103.833 1.00 65.56 93 ASN A C 1
ATOM 718 O O . ASN A 1 93 ? -45.528 -15.312 102.910 1.00 65.56 93 ASN A O 1
ATOM 722 N N . ASP A 1 94 ? -47.610 -15.588 103.704 1.00 67.62 94 ASP A N 1
ATOM 723 C CA . ASP A 1 94 ? -48.263 -15.259 102.430 1.00 67.62 94 ASP A CA 1
ATOM 724 C C . ASP A 1 94 ? -48.105 -13.768 102.111 1.00 67.62 94 ASP A C 1
ATOM 726 O O . ASP A 1 94 ? -47.809 -13.392 100.977 1.00 67.62 94 ASP A O 1
ATOM 730 N N . GLU A 1 95 ? -48.201 -12.904 103.125 1.00 72.06 95 GLU A N 1
ATOM 731 C CA . GLU A 1 95 ? -47.984 -11.463 102.968 1.00 7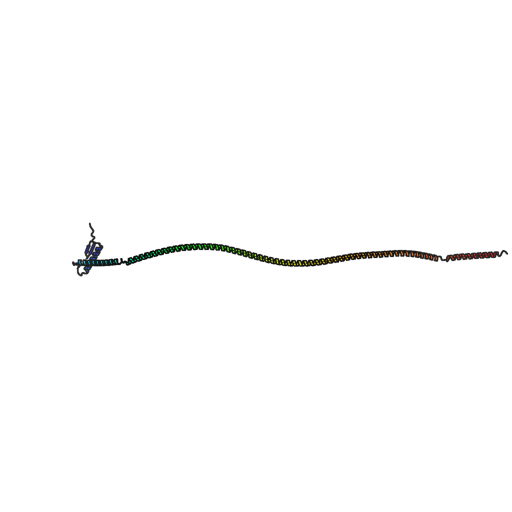2.06 95 GLU A CA 1
ATOM 732 C C . GLU A 1 95 ? -46.515 -11.138 102.642 1.00 72.06 95 GLU A C 1
ATOM 734 O O . GLU A 1 95 ? -46.242 -10.315 101.762 1.00 72.06 95 GLU A O 1
ATOM 739 N N . LYS A 1 96 ? -45.554 -11.828 103.278 1.00 76.62 96 LYS A N 1
ATOM 740 C CA . LYS A 1 96 ? -44.134 -11.745 102.893 1.00 76.62 96 LYS A CA 1
ATOM 741 C C . LYS A 1 96 ? -43.896 -12.232 101.469 1.00 76.62 96 LYS A C 1
ATOM 743 O O . LYS A 1 96 ? -43.226 -11.539 100.713 1.00 76.62 96 LYS A O 1
ATOM 748 N N . MET A 1 97 ? -44.467 -13.370 101.085 1.00 79.12 97 MET A N 1
ATOM 749 C CA . MET A 1 97 ? -44.292 -13.943 99.751 1.00 79.12 97 MET A CA 1
ATOM 750 C C . MET A 1 97 ? -44.889 -13.047 98.660 1.00 79.12 97 MET A C 1
ATOM 752 O O . MET A 1 97 ? -44.268 -12.854 97.617 1.00 79.12 97 MET A O 1
ATOM 756 N N . ILE A 1 98 ? -46.048 -12.431 98.910 1.00 83.62 98 ILE A N 1
ATOM 757 C CA . ILE A 1 98 ? -46.649 -11.431 98.015 1.00 83.62 98 ILE A CA 1
ATOM 758 C C . ILE A 1 98 ? -45.755 -10.193 97.897 1.00 83.62 98 ILE A C 1
ATOM 760 O O . ILE A 1 98 ? -45.571 -9.671 96.798 1.00 83.62 98 ILE A O 1
ATOM 764 N N . LYS A 1 99 ? -45.181 -9.719 99.006 1.00 83.00 99 LYS A N 1
ATOM 765 C CA . LYS A 1 99 ? -44.288 -8.555 99.010 1.00 83.00 99 LYS A CA 1
ATOM 766 C C . LYS A 1 99 ? -42.971 -8.822 98.274 1.00 83.00 99 LYS A C 1
ATOM 768 O O . LYS A 1 99 ? -42.515 -7.953 97.532 1.00 83.00 99 LYS A O 1
ATOM 773 N N . ASP A 1 100 ? -42.400 -10.012 98.436 1.00 84.38 100 ASP A N 1
ATOM 774 C CA . ASP A 1 100 ? -41.199 -10.442 97.716 1.00 84.38 100 ASP A CA 1
ATOM 775 C C . ASP A 1 100 ? -41.491 -10.586 96.212 1.00 84.38 100 ASP A C 1
ATOM 777 O O . ASP A 1 100 ? -40.755 -10.042 95.390 1.00 84.38 100 ASP A O 1
ATOM 781 N N . LEU A 1 101 ? -42.628 -11.189 95.838 1.00 86.56 101 LEU A N 1
ATOM 782 C CA . LEU A 1 101 ? -43.093 -11.255 94.446 1.00 86.56 101 LEU A CA 1
ATOM 783 C C . LEU A 1 101 ? -43.319 -9.865 93.834 1.00 86.56 101 LEU A C 1
ATOM 785 O O . LEU A 1 101 ? -42.964 -9.646 92.679 1.00 86.56 101 LEU A O 1
ATOM 789 N N . LEU A 1 102 ? -43.889 -8.918 94.584 1.00 86.00 102 LEU A N 1
ATOM 790 C CA . LEU A 1 102 ? -44.060 -7.530 94.138 1.00 86.00 102 LEU A CA 1
ATOM 791 C C . LEU A 1 102 ? -42.711 -6.843 93.900 1.00 86.00 102 LEU A C 1
ATOM 793 O O . LEU A 1 102 ? -42.534 -6.198 92.871 1.00 86.00 102 LEU A O 1
ATOM 797 N N . SER A 1 103 ? -41.750 -7.024 94.809 1.00 86.50 103 SER A N 1
ATOM 798 C CA . SER A 1 103 ? -40.383 -6.516 94.643 1.00 86.50 103 SER A CA 1
ATOM 799 C C . SER A 1 103 ? -39.700 -7.117 93.408 1.00 86.50 103 SER A C 1
ATOM 801 O O . SER A 1 103 ? -39.037 -6.402 92.654 1.00 86.50 103 SER A O 1
ATOM 803 N N . ASP A 1 104 ? -39.879 -8.416 93.169 1.00 90.50 104 ASP A N 1
ATOM 804 C CA . ASP A 1 104 ? -39.335 -9.101 91.996 1.00 90.50 104 ASP A CA 1
ATOM 805 C C . ASP A 1 104 ? -39.995 -8.631 90.695 1.00 90.50 104 ASP A C 1
ATOM 807 O O . ASP A 1 104 ? -39.303 -8.427 89.696 1.00 90.50 104 ASP A O 1
ATOM 811 N N . ILE A 1 105 ? -41.312 -8.402 90.699 1.00 90.75 105 ILE A N 1
ATOM 812 C CA . ILE A 1 105 ? -42.038 -7.818 89.563 1.00 90.75 105 ILE A CA 1
ATOM 813 C C . ILE A 1 105 ? -41.508 -6.415 89.271 1.00 90.75 105 ILE A C 1
ATOM 815 O O . ILE A 1 105 ? -41.162 -6.134 88.129 1.00 90.75 105 ILE A O 1
ATOM 819 N N . GLU A 1 106 ? -41.353 -5.560 90.283 1.00 90.62 106 GLU A N 1
ATOM 820 C CA . GLU A 1 106 ? -40.796 -4.215 90.099 1.00 90.62 106 GLU A CA 1
ATOM 821 C C . GLU A 1 106 ? -39.358 -4.249 89.559 1.00 90.62 106 GLU A C 1
ATOM 823 O O . GLU A 1 106 ? -38.984 -3.436 88.705 1.00 90.62 106 GLU A O 1
ATOM 828 N N . ALA A 1 107 ? -38.535 -5.189 90.033 1.00 91.25 107 ALA A N 1
ATOM 829 C CA . ALA A 1 107 ? -37.181 -5.388 89.527 1.00 91.25 107 ALA A CA 1
ATOM 830 C C . ALA A 1 107 ? -37.189 -5.850 88.061 1.00 91.25 107 ALA A C 1
ATOM 832 O O . ALA A 1 107 ? -36.429 -5.326 87.241 1.00 91.25 107 ALA A O 1
ATOM 833 N N . LYS A 1 108 ? -38.078 -6.785 87.708 1.00 92.56 108 LYS A N 1
ATOM 834 C CA . LYS A 1 108 ? -38.251 -7.275 86.336 1.00 92.56 108 LYS A CA 1
ATOM 835 C C . LYS A 1 108 ? -38.823 -6.209 85.409 1.00 92.56 108 LYS A C 1
ATOM 837 O O . LYS A 1 108 ? -38.367 -6.105 84.275 1.00 92.56 108 LYS A O 1
ATOM 842 N N . ASP A 1 109 ? -39.738 -5.372 85.879 1.00 92.56 109 ASP A N 1
ATOM 843 C CA . ASP A 1 109 ? -40.292 -4.258 85.108 1.00 92.56 109 ASP A CA 1
ATOM 844 C C . ASP A 1 109 ? -39.228 -3.201 84.802 1.00 92.56 109 ASP A C 1
ATOM 846 O O . ASP A 1 109 ? -39.153 -2.706 83.672 1.00 92.56 109 ASP A O 1
ATOM 850 N N . LYS A 1 110 ? -38.341 -2.905 85.763 1.00 92.50 110 LYS A N 1
ATOM 851 C CA . LYS A 1 110 ? -37.158 -2.064 85.513 1.00 92.50 110 LYS A CA 1
ATOM 852 C C . LYS A 1 110 ? -36.236 -2.688 84.466 1.00 92.50 110 LYS A C 1
ATOM 854 O O . LYS A 1 110 ? -35.826 -1.999 83.535 1.00 92.50 110 LYS A O 1
ATOM 859 N N . GLU A 1 111 ? -35.960 -3.987 84.569 1.00 93.81 111 GLU A N 1
ATOM 860 C CA . GLU A 1 111 ? -35.126 -4.713 83.602 1.00 93.81 111 GLU A CA 1
ATOM 861 C C . GLU A 1 111 ? -35.747 -4.698 82.190 1.00 93.81 111 GLU A C 1
ATOM 863 O O . GLU A 1 111 ? -35.066 -4.423 81.200 1.00 93.81 111 GLU A O 1
ATOM 868 N N . ILE A 1 112 ? -37.064 -4.900 82.082 1.00 93.62 112 ILE A N 1
ATOM 869 C CA . ILE A 1 112 ? -37.818 -4.809 80.823 1.00 93.62 112 ILE A CA 1
ATOM 870 C C . ILE A 1 112 ? -37.749 -3.392 80.245 1.00 93.62 112 ILE A C 1
ATOM 872 O O . ILE A 1 112 ? -37.561 -3.240 79.036 1.00 93.62 112 ILE A O 1
ATOM 876 N N . ALA A 1 113 ? -37.893 -2.355 81.073 1.00 92.50 113 ALA A N 1
ATOM 877 C CA . ALA A 1 113 ? -37.801 -0.968 80.626 1.00 92.50 113 ALA A CA 1
ATOM 878 C C . ALA A 1 113 ? -36.409 -0.647 80.058 1.00 92.50 113 ALA A C 1
ATOM 880 O O . ALA A 1 113 ? -36.303 -0.063 78.977 1.00 92.50 113 ALA A O 1
ATOM 881 N N . GLU A 1 114 ? -35.343 -1.089 80.729 1.00 94.06 114 GLU A N 1
ATOM 882 C CA . GLU A 1 114 ? -33.970 -0.929 80.242 1.00 94.06 114 GLU A CA 1
ATOM 883 C C . GLU A 1 114 ? -33.717 -1.691 78.935 1.00 94.06 114 GLU A C 1
ATOM 885 O O . GLU A 1 114 ? -33.097 -1.156 78.011 1.00 94.06 114 GLU A O 1
ATOM 890 N N . LEU A 1 115 ? -34.205 -2.930 78.826 1.00 94.75 115 LEU A N 1
ATOM 891 C CA . LEU A 1 115 ? -34.086 -3.723 77.601 1.00 94.75 115 LEU A CA 1
ATOM 892 C C . LEU A 1 115 ? -34.838 -3.075 76.435 1.00 94.75 115 LEU A C 1
ATOM 894 O O . LEU A 1 115 ? -34.301 -3.004 75.331 1.00 94.75 115 LEU A O 1
ATOM 898 N N . ARG A 1 116 ? -36.041 -2.542 76.674 1.00 94.31 116 ARG A N 1
ATOM 899 C CA . ARG A 1 116 ? -36.809 -1.801 75.660 1.00 94.31 116 ARG A CA 1
ATOM 900 C C . ARG A 1 116 ? -36.068 -0.556 75.187 1.00 94.31 116 ARG A C 1
ATOM 902 O O . ARG A 1 116 ? -36.021 -0.309 73.985 1.00 94.31 116 ARG A O 1
ATOM 909 N N . TYR A 1 117 ? -35.452 0.189 76.104 1.00 95.06 117 TYR A N 1
ATOM 910 C CA . TYR A 1 117 ? -34.632 1.344 75.743 1.00 95.06 117 TYR A CA 1
ATOM 911 C C . TYR A 1 117 ? -33.436 0.940 74.866 1.00 95.06 117 TYR A C 1
ATOM 913 O O . TYR A 1 117 ? -33.193 1.552 73.826 1.00 95.06 117 TYR A O 1
ATOM 921 N N . LYS A 1 118 ? -32.723 -0.135 75.233 1.00 96.12 118 LYS A N 1
ATOM 922 C CA . LYS A 1 118 ? -31.603 -0.666 74.435 1.00 96.12 118 LYS A CA 1
ATOM 923 C C . LYS A 1 118 ? -32.046 -1.124 73.041 1.00 96.12 118 LYS A C 1
ATOM 925 O O . LYS A 1 118 ? -31.345 -0.836 72.075 1.00 96.12 118 LYS A O 1
ATOM 930 N N . ILE A 1 119 ? -33.197 -1.792 72.926 1.00 95.19 119 ILE A N 1
ATOM 931 C CA . ILE A 1 119 ? -33.768 -2.209 71.633 1.00 95.19 119 ILE A CA 1
ATOM 932 C C . ILE A 1 119 ? -34.086 -0.988 70.768 1.00 95.19 119 ILE A C 1
ATOM 934 O O . ILE A 1 119 ? -33.641 -0.944 69.628 1.00 95.19 119 ILE A O 1
ATOM 938 N N . SER A 1 120 ? -34.763 0.023 71.321 1.00 95.00 120 SER A N 1
ATOM 939 C CA . SER A 1 120 ? -35.083 1.258 70.592 1.00 95.00 120 SER A CA 1
ATOM 940 C C . SER A 1 120 ? -33.822 1.952 70.071 1.00 95.00 120 SER A C 1
ATOM 942 O O . SER A 1 120 ? -33.765 2.338 68.908 1.00 95.00 120 SER A O 1
ATOM 944 N N . SER A 1 121 ? -32.780 2.059 70.902 1.00 94.31 121 SER A N 1
ATOM 945 C CA . SER A 1 121 ? -31.503 2.653 70.487 1.00 94.31 121 SER A CA 1
ATOM 946 C C . SER A 1 121 ? -30.824 1.847 69.373 1.00 94.31 121 SER A C 1
ATOM 948 O O . SER A 1 121 ? -30.275 2.428 68.438 1.00 94.31 121 SER A O 1
ATOM 950 N N . ALA A 1 122 ? -30.855 0.514 69.455 1.00 94.88 122 ALA A N 1
ATOM 951 C CA . ALA A 1 122 ? -30.272 -0.359 68.438 1.00 94.88 122 ALA A CA 1
ATOM 952 C C . ALA A 1 122 ? -31.061 -0.323 67.115 1.00 94.88 122 ALA A C 1
ATOM 954 O O . ALA A 1 122 ? -30.467 -0.393 66.038 1.00 94.88 122 ALA A O 1
ATOM 955 N N . GLU A 1 123 ? -32.388 -0.196 67.175 1.00 94.00 123 GLU A N 1
ATOM 956 C CA . GLU A 1 123 ? -33.243 -0.016 65.998 1.00 94.00 123 GLU A CA 1
ATOM 957 C C . GLU A 1 123 ? -32.954 1.314 65.295 1.00 94.00 123 GLU A C 1
ATOM 959 O O . GLU A 1 123 ? -32.804 1.335 64.072 1.00 94.00 123 GLU A O 1
ATOM 964 N N . ASP A 1 124 ? -32.772 2.399 66.051 1.00 94.69 124 ASP A N 1
ATOM 965 C CA . ASP A 1 124 ? -32.388 3.701 65.501 1.00 94.69 124 ASP A CA 1
ATOM 966 C C . ASP A 1 124 ? -31.008 3.662 64.828 1.00 94.69 124 ASP A C 1
ATOM 968 O O . ASP A 1 124 ? -30.827 4.206 63.735 1.00 94.69 124 ASP A O 1
ATOM 972 N N . GLU A 1 125 ? -30.024 3.002 65.447 1.00 95.19 125 GLU A N 1
ATOM 973 C CA . GLU A 1 125 ? -28.699 2.804 64.847 1.00 95.19 125 GLU A CA 1
ATOM 974 C C . GLU A 1 125 ? -28.765 1.957 63.573 1.00 95.19 125 GLU A C 1
ATOM 976 O O . GLU A 1 125 ? -28.154 2.314 62.563 1.00 95.19 125 GLU A O 1
ATOM 981 N N . LYS A 1 126 ? -29.545 0.870 63.585 1.00 95.44 126 LYS A N 1
ATOM 982 C CA . LYS A 1 126 ? -29.771 0.023 62.408 1.00 95.44 126 LYS A CA 1
ATOM 983 C C . LYS A 1 126 ? -30.403 0.815 61.265 1.00 95.44 126 LYS A C 1
ATOM 985 O O . LYS A 1 126 ? -29.968 0.668 60.123 1.00 95.44 126 LYS A O 1
ATOM 990 N N . ASN A 1 127 ? -31.402 1.646 61.555 1.00 95.25 127 ASN A N 1
ATOM 991 C CA . ASN A 1 127 ? -32.074 2.463 60.546 1.00 95.25 127 ASN A CA 1
ATOM 992 C C . ASN A 1 127 ? -31.109 3.486 59.935 1.00 95.25 127 ASN A C 1
ATOM 994 O O . ASN A 1 127 ? -30.989 3.548 58.713 1.00 95.25 127 ASN A O 1
ATOM 998 N N . LYS A 1 128 ? -30.329 4.194 60.764 1.00 95.75 128 LYS A N 1
ATOM 999 C CA . LYS A 1 128 ? -29.275 5.110 60.289 1.00 95.75 128 LYS A CA 1
ATOM 1000 C C . LYS A 1 128 ? -28.248 4.395 59.415 1.00 95.75 128 LYS A C 1
ATOM 1002 O O . LYS A 1 128 ? -27.867 4.904 58.364 1.00 95.75 128 LYS A O 1
ATOM 1007 N N . LEU A 1 129 ? -27.802 3.207 59.826 1.00 96.06 129 LEU A N 1
ATOM 1008 C CA . LEU A 1 129 ? -26.836 2.429 59.054 1.00 96.06 129 LEU A CA 1
ATOM 1009 C C . LEU A 1 129 ? -27.426 1.957 57.717 1.00 96.06 129 LEU A C 1
ATOM 1011 O O . LEU A 1 129 ? -26.726 1.979 56.706 1.00 96.06 129 LEU A O 1
ATOM 1015 N N . SER A 1 130 ? -28.706 1.574 57.693 1.00 95.31 130 SER A N 1
ATOM 1016 C CA . SER A 1 130 ? -29.419 1.211 56.463 1.00 95.31 130 SER A CA 1
ATOM 1017 C C . SER A 1 130 ? -29.506 2.389 55.493 1.00 95.31 130 SER A C 1
ATOM 1019 O O . SER A 1 130 ? -29.206 2.224 54.313 1.00 95.31 130 SER A O 1
ATOM 1021 N N . GLU A 1 131 ? -29.841 3.587 55.979 1.00 95.62 131 GLU A N 1
ATOM 1022 C CA . GLU A 1 131 ? -29.881 4.802 55.155 1.00 95.62 131 GLU A CA 1
ATOM 1023 C C . GLU A 1 131 ? -28.502 5.152 54.575 1.00 95.62 131 GLU A C 1
ATOM 1025 O O . GLU A 1 131 ? -28.373 5.462 53.386 1.00 95.62 131 GLU A O 1
ATOM 1030 N N . VAL A 1 132 ? -27.440 5.057 55.383 1.00 96.38 132 VAL A N 1
ATOM 1031 C CA . VAL A 1 132 ? -26.061 5.264 54.906 1.00 96.38 132 VAL A CA 1
ATOM 1032 C C . VAL A 1 132 ? -25.693 4.229 53.841 1.00 96.38 132 VAL A C 1
ATOM 1034 O O . VAL A 1 132 ? -25.109 4.575 52.816 1.00 96.38 132 VAL A O 1
ATOM 1037 N N . LEU A 1 133 ? -26.066 2.963 54.033 1.00 96.12 133 LEU A N 1
ATOM 1038 C CA . LEU A 1 133 ? -25.792 1.913 53.057 1.00 96.12 133 LEU A CA 1
ATOM 1039 C C . LEU A 1 133 ? -26.507 2.177 51.724 1.00 96.12 133 LEU A C 1
ATOM 1041 O O . LEU A 1 133 ? -25.911 2.005 50.660 1.00 96.12 133 LEU A O 1
ATOM 1045 N N . ASP A 1 134 ? -27.766 2.605 51.764 1.00 95.31 134 ASP A N 1
ATOM 1046 C CA . ASP A 1 134 ? -28.553 2.856 50.556 1.00 95.31 134 ASP A CA 1
ATOM 1047 C C . ASP A 1 134 ? -28.087 4.114 49.812 1.00 95.31 134 ASP A C 1
ATOM 1049 O O . ASP A 1 134 ? -27.978 4.101 48.583 1.00 95.31 134 ASP A O 1
ATOM 1053 N N . THR A 1 135 ? -27.695 5.165 50.537 1.00 96.00 135 THR A N 1
ATOM 1054 C CA . THR A 1 135 ? -27.055 6.342 49.925 1.00 96.00 135 THR A CA 1
ATOM 1055 C C . THR A 1 135 ? -25.717 5.989 49.275 1.00 96.00 135 THR A C 1
ATOM 1057 O O . THR A 1 135 ? -25.443 6.428 48.155 1.00 96.00 135 THR A O 1
ATOM 1060 N N . GLN A 1 136 ? -24.904 5.145 49.914 1.00 96.44 136 GLN A N 1
ATOM 1061 C CA . GLN A 1 136 ? -23.620 4.712 49.366 1.00 96.44 136 GLN A CA 1
ATOM 1062 C C . GLN A 1 136 ? -23.792 3.819 48.126 1.00 96.44 136 GLN A C 1
ATOM 1064 O O . GLN A 1 136 ? -23.085 3.998 47.131 1.00 96.44 136 GLN A O 1
ATOM 1069 N N . LYS A 1 137 ? -24.777 2.909 48.129 1.00 96.25 137 LYS A N 1
ATOM 1070 C CA . LYS A 1 137 ? -25.152 2.129 46.937 1.00 96.25 137 LYS A CA 1
ATOM 1071 C C . LYS A 1 137 ? -25.556 3.037 45.779 1.00 96.25 137 LYS A C 1
ATOM 1073 O O . LYS A 1 137 ? -25.056 2.850 44.674 1.00 96.25 137 LYS A O 1
ATOM 1078 N N . ALA A 1 138 ? -26.405 4.035 46.031 1.00 95.50 138 ALA A N 1
ATOM 1079 C CA . ALA A 1 138 ? -26.847 4.973 45.000 1.00 95.50 138 ALA A CA 1
ATOM 1080 C C . ALA A 1 138 ? -25.672 5.768 44.399 1.00 95.50 138 ALA A C 1
ATOM 1082 O O . ALA A 1 138 ? -25.606 5.955 43.183 1.00 95.50 138 ALA A O 1
ATOM 1083 N N . GLN A 1 139 ? -24.707 6.185 45.226 1.00 96.31 139 GLN A N 1
ATOM 1084 C CA . GLN A 1 139 ? -23.489 6.851 44.755 1.00 96.31 139 GLN A CA 1
ATOM 1085 C C . GLN A 1 139 ? -22.642 5.945 43.853 1.00 96.31 139 GLN A C 1
ATOM 1087 O O . GLN A 1 139 ? -22.267 6.361 42.756 1.00 96.31 139 GLN A O 1
ATOM 1092 N N . PHE A 1 140 ? -22.373 4.703 44.271 1.00 96.25 140 PHE A N 1
ATOM 1093 C CA . PHE A 1 140 ? -21.605 3.759 43.452 1.00 96.25 140 PHE A CA 1
ATOM 1094 C C . PHE A 1 140 ? -22.318 3.393 42.152 1.00 96.25 140 PHE A C 1
ATOM 1096 O O . PHE A 1 140 ? -21.670 3.222 41.118 1.00 96.25 140 PHE A O 1
ATOM 1103 N N . GLN A 1 141 ? -23.646 3.306 42.182 1.00 96.81 141 GLN A N 1
ATOM 1104 C CA . GLN A 1 141 ? -24.449 3.032 40.999 1.00 96.81 141 GLN A CA 1
ATOM 1105 C C . GLN A 1 141 ? -24.333 4.174 39.982 1.00 96.81 141 GLN A C 1
ATOM 1107 O O . GLN A 1 141 ? -23.984 3.926 38.829 1.00 96.81 141 GLN A O 1
ATOM 1112 N N . LYS A 1 142 ? -24.470 5.427 40.433 1.00 96.62 142 LYS A N 1
ATOM 1113 C CA . LYS A 1 142 ? -24.254 6.610 39.589 1.00 96.62 142 LYS A CA 1
ATOM 1114 C C . LYS A 1 142 ? -22.836 6.655 39.009 1.00 96.62 142 LYS A C 1
ATOM 1116 O O . LYS A 1 142 ? -22.655 6.895 37.819 1.00 96.62 142 LYS A O 1
ATOM 1121 N N . GLN A 1 143 ? -21.824 6.372 39.826 1.00 97.31 143 GLN A N 1
ATOM 1122 C CA . GLN A 1 143 ? -20.435 6.350 39.367 1.00 97.31 143 GLN A CA 1
ATOM 1123 C C . GLN A 1 143 ? -20.190 5.243 38.322 1.00 97.31 143 GLN A C 1
ATOM 1125 O O . GLN A 1 143 ? -19.468 5.445 37.347 1.00 97.31 143 GLN A O 1
ATOM 1130 N N . THR A 1 144 ? -20.831 4.084 38.484 1.00 95.69 144 THR A N 1
ATOM 1131 C CA . THR A 1 144 ? -20.778 2.982 37.512 1.00 95.69 144 THR A CA 1
ATOM 1132 C C . THR A 1 144 ? -21.416 3.381 36.180 1.00 95.69 144 THR A C 1
ATOM 1134 O O . THR A 1 144 ? -20.861 3.090 35.122 1.00 95.69 144 THR A O 1
ATOM 1137 N N . GLU A 1 145 ? -22.546 4.089 36.206 1.00 96.31 145 GLU A N 1
ATOM 1138 C CA . GLU A 1 145 ? -23.206 4.619 35.005 1.00 96.31 145 GLU A CA 1
ATOM 1139 C C . GLU A 1 145 ? -22.335 5.650 34.266 1.00 96.31 145 GLU A C 1
ATOM 1141 O O . GLU A 1 145 ? -22.228 5.610 33.034 1.00 96.31 145 GLU A O 1
ATOM 1146 N N . GLU A 1 146 ? -21.654 6.532 35.002 1.00 96.94 146 GLU A N 1
ATOM 1147 C CA . GLU A 1 146 ? -20.711 7.510 34.443 1.00 96.94 146 GLU A CA 1
ATOM 1148 C C . GLU A 1 146 ? -19.495 6.830 33.788 1.00 96.94 146 GLU A C 1
ATOM 1150 O O . GLU A 1 146 ? -19.111 7.176 32.660 1.00 96.94 146 GLU A O 1
ATOM 1155 N N . TYR A 1 147 ? -18.912 5.821 34.446 1.00 96.94 147 TYR A N 1
ATOM 1156 C CA . TYR A 1 147 ? -17.821 5.036 33.864 1.00 96.94 147 TYR A CA 1
ATOM 1157 C C . TYR A 1 147 ? -18.276 4.246 32.637 1.00 96.94 147 TYR A C 1
ATOM 1159 O O . TYR A 1 147 ? -17.579 4.266 31.624 1.00 96.94 147 TYR A O 1
ATOM 1167 N N . ASN A 1 148 ? -19.455 3.623 32.671 1.00 96.62 148 ASN A N 1
ATOM 1168 C CA . ASN A 1 148 ? -20.005 2.897 31.524 1.00 96.62 148 ASN A CA 1
ATOM 1169 C C . ASN A 1 148 ? -20.240 3.820 30.321 1.00 96.62 148 ASN A C 1
ATOM 1171 O O . ASN A 1 148 ? -19.884 3.473 29.194 1.00 96.62 148 ASN A O 1
ATOM 1175 N N . SER A 1 149 ? -20.761 5.025 30.558 1.00 96.44 149 SER A N 1
ATOM 1176 C CA . SER A 1 149 ? -20.939 6.039 29.511 1.00 96.44 149 SER A CA 1
ATOM 1177 C C . SER A 1 149 ? -19.595 6.471 28.913 1.00 96.44 149 SER A C 1
ATOM 1179 O O . SER A 1 149 ? -19.443 6.574 27.692 1.00 96.44 149 SER A O 1
ATOM 1181 N N . SER A 1 150 ? -18.582 6.657 29.765 1.00 97.56 150 SER A N 1
ATOM 1182 C CA . SER A 1 150 ? -17.221 6.991 29.331 1.00 97.56 150 SER A CA 1
ATOM 1183 C C . SER A 1 150 ? -16.599 5.870 28.495 1.00 97.56 150 SER A C 1
ATOM 1185 O O . SER A 1 150 ? -16.065 6.143 27.418 1.00 97.56 150 SER A O 1
ATOM 1187 N N . VAL A 1 151 ? -16.720 4.616 28.938 1.00 97.06 151 VAL A N 1
ATOM 1188 C CA . VAL A 1 151 ? -16.241 3.425 28.218 1.00 97.06 151 VAL A CA 1
ATOM 1189 C C . VAL A 1 151 ? -16.924 3.295 26.859 1.00 97.06 151 VAL A C 1
ATOM 1191 O O . VAL A 1 151 ? -16.233 3.083 25.867 1.00 97.06 151 VAL A O 1
ATOM 1194 N N . SER A 1 152 ? -18.242 3.503 26.778 1.00 96.88 152 SER A N 1
ATOM 1195 C CA . SER A 1 152 ? -18.964 3.494 25.498 1.00 96.88 152 SER A CA 1
ATOM 1196 C C . SER A 1 152 ? -18.383 4.520 24.523 1.00 96.88 152 SER A C 1
ATOM 1198 O O . SER A 1 152 ? -18.045 4.179 23.393 1.00 96.88 152 SER A O 1
ATOM 1200 N N . SER A 1 153 ? -18.163 5.757 24.980 1.00 97.06 153 SER A N 1
ATOM 1201 C CA . SER A 1 153 ? -17.594 6.811 24.130 1.00 97.06 153 SER A CA 1
ATOM 1202 C C . SER A 1 153 ? -16.152 6.523 23.684 1.00 97.06 153 SER A C 1
ATOM 1204 O O . SER A 1 153 ? -15.741 6.905 22.585 1.00 97.06 153 SER A O 1
ATOM 1206 N N . LEU A 1 154 ? -15.360 5.861 24.535 1.00 97.31 154 LEU A N 1
ATOM 1207 C CA . LEU A 1 154 ? -13.998 5.445 24.208 1.00 97.31 154 LEU A CA 1
ATOM 1208 C C . LEU A 1 154 ? -14.002 4.301 23.197 1.00 97.31 154 LEU A C 1
ATOM 1210 O O . LEU A 1 154 ? -13.206 4.340 22.262 1.00 97.31 154 LEU A O 1
ATOM 1214 N N . ASN A 1 155 ? -14.921 3.346 23.332 1.00 97.19 155 ASN A N 1
ATOM 1215 C CA . ASN A 1 155 ? -15.103 2.265 22.368 1.00 97.19 155 ASN A CA 1
ATOM 1216 C C . ASN A 1 155 ? -15.506 2.806 20.991 1.00 97.19 155 ASN A C 1
ATOM 1218 O O . ASN A 1 155 ? -14.931 2.390 19.989 1.00 97.19 155 ASN A O 1
ATOM 1222 N N . ASP A 1 156 ? -16.391 3.804 20.927 1.00 97.50 156 ASP A N 1
ATOM 1223 C CA . ASP A 1 156 ? -16.751 4.456 19.661 1.00 97.50 156 ASP A CA 1
ATOM 1224 C C . ASP A 1 156 ? -15.549 5.165 19.019 1.00 97.50 156 ASP A C 1
ATOM 1226 O O . ASP A 1 156 ? -15.330 5.101 17.804 1.00 97.50 156 ASP A O 1
ATOM 1230 N N . LYS A 1 157 ? -14.726 5.848 19.825 1.00 98.06 157 LYS A N 1
ATOM 1231 C CA . LYS A 1 157 ? -13.484 6.478 19.344 1.00 98.06 157 LYS A CA 1
ATOM 1232 C C . LYS A 1 157 ? -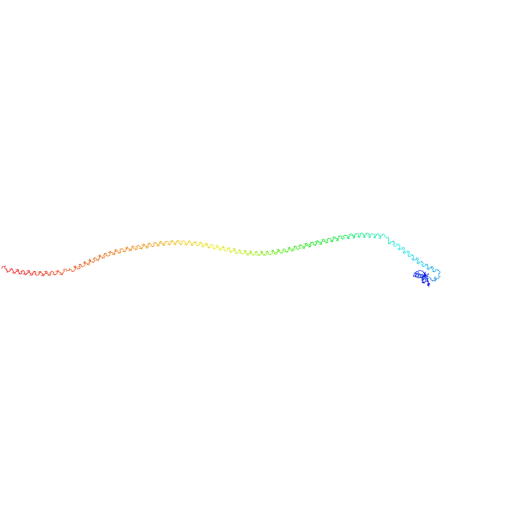12.476 5.438 18.859 1.00 98.06 157 LYS A C 1
ATOM 1234 O O . LYS A 1 157 ? -11.834 5.669 17.834 1.00 98.06 157 LYS A O 1
ATOM 1239 N N . LEU A 1 158 ? -12.349 4.318 19.569 1.00 97.44 158 LEU A N 1
ATOM 1240 C CA . LEU A 1 158 ? -11.466 3.212 19.215 1.00 97.44 158 LEU A CA 1
ATOM 1241 C C . LEU A 1 158 ? -11.895 2.580 17.886 1.00 97.44 158 LEU A C 1
ATOM 1243 O O . LEU A 1 158 ? -11.087 2.531 16.964 1.00 97.44 158 LEU A O 1
ATOM 1247 N N . ALA A 1 159 ? -13.177 2.239 17.729 1.00 97.62 159 ALA A N 1
ATOM 1248 C CA . ALA A 1 159 ? -13.726 1.688 16.489 1.00 97.62 159 ALA A CA 1
ATOM 1249 C C . ALA A 1 159 ? -13.510 2.629 15.288 1.00 97.62 159 ALA A C 1
ATOM 1251 O O . ALA A 1 159 ? -13.123 2.211 14.193 1.00 97.62 159 ALA A O 1
ATOM 1252 N N . ASN A 1 160 ? -13.691 3.938 15.492 1.00 97.50 160 ASN A N 1
ATOM 1253 C CA . ASN A 1 160 ? -13.406 4.936 14.460 1.00 97.50 160 ASN A CA 1
ATOM 1254 C C . ASN A 1 160 ? -11.908 5.023 14.118 1.00 97.50 160 ASN A C 1
ATOM 1256 O O . ASN A 1 160 ? -11.550 5.194 12.949 1.00 97.50 160 ASN A O 1
ATOM 1260 N N . ALA A 1 161 ? -11.022 4.922 15.111 1.00 97.25 161 ALA A N 1
ATOM 1261 C CA . ALA A 1 161 ? -9.580 4.898 14.886 1.00 97.25 161 ALA A CA 1
ATOM 1262 C C . ALA A 1 161 ? -9.150 3.637 14.117 1.00 97.25 161 ALA A C 1
ATOM 1264 O O . ALA A 1 161 ? -8.386 3.750 13.158 1.00 97.25 161 ALA A O 1
ATOM 1265 N N . GLU A 1 162 ? -9.692 2.470 14.468 1.00 97.75 162 GLU A N 1
ATOM 1266 C CA . GLU A 1 162 ? -9.461 1.198 13.774 1.00 97.75 162 GLU A CA 1
ATOM 1267 C C . GLU A 1 162 ? -9.891 1.270 12.306 1.00 97.75 162 GLU A C 1
ATOM 1269 O O . GLU A 1 162 ? -9.106 0.933 11.417 1.00 97.75 162 GLU A O 1
ATOM 1274 N N . LYS A 1 163 ? -11.078 1.824 12.027 1.00 97.69 163 LYS A N 1
ATOM 1275 C CA . LYS A 1 163 ? -11.548 2.047 10.652 1.00 97.69 163 LYS A CA 1
ATOM 1276 C C . LYS A 1 163 ? -10.583 2.931 9.852 1.00 97.69 163 LYS A C 1
ATOM 1278 O O . LYS A 1 163 ? -10.214 2.590 8.729 1.00 97.69 163 LYS A O 1
ATOM 1283 N N . ARG A 1 164 ? -10.105 4.038 10.436 1.00 97.50 164 ARG A N 1
ATOM 1284 C CA . ARG A 1 164 ? -9.127 4.932 9.777 1.00 97.50 164 ARG A CA 1
ATOM 1285 C C . ARG A 1 164 ? -7.783 4.244 9.536 1.00 97.50 164 ARG A C 1
ATOM 1287 O O . ARG A 1 164 ? -7.137 4.509 8.522 1.00 97.50 164 ARG A O 1
ATOM 1294 N N . ILE A 1 165 ? -7.339 3.384 10.453 1.00 97.62 165 ILE A N 1
ATOM 1295 C CA . ILE A 1 165 ? -6.120 2.580 10.282 1.00 97.62 165 ILE A CA 1
ATOM 1296 C C . ILE A 1 165 ? -6.295 1.580 9.134 1.00 97.62 165 ILE A C 1
ATOM 1298 O O . ILE A 1 165 ? -5.381 1.428 8.319 1.00 97.62 165 ILE A O 1
ATOM 1302 N N . GLN A 1 166 ? -7.461 0.942 9.025 1.00 97.44 166 GLN A N 1
ATOM 1303 C CA . GLN A 1 166 ? -7.768 0.007 7.944 1.00 97.44 166 GLN A CA 1
ATOM 1304 C C . GLN A 1 166 ? -7.765 0.704 6.575 1.00 97.44 166 GLN A C 1
ATOM 1306 O O . GLN A 1 166 ? -7.094 0.239 5.652 1.00 97.44 166 GLN A O 1
ATOM 1311 N N . GLU A 1 167 ? -8.433 1.855 6.458 1.00 97.12 167 GLU A N 1
ATOM 1312 C CA . GLU A 1 167 ? -8.458 2.668 5.232 1.00 97.12 167 GLU A CA 1
ATOM 1313 C C . GLU A 1 167 ? -7.044 3.100 4.809 1.00 97.12 167 GLU A C 1
ATOM 1315 O O . GLU A 1 167 ? -6.652 2.955 3.648 1.00 97.12 167 GLU A O 1
ATOM 1320 N N . LYS A 1 168 ? -6.230 3.581 5.760 1.00 97.50 168 LYS A N 1
ATOM 1321 C CA . LYS A 1 168 ? -4.834 3.953 5.486 1.00 97.50 168 LYS A CA 1
ATOM 1322 C C . LYS A 1 168 ? -3.985 2.753 5.075 1.00 97.50 168 LYS A C 1
ATOM 1324 O O . LYS A 1 168 ? -3.177 2.884 4.160 1.00 97.50 168 LYS A O 1
ATOM 1329 N N . SER A 1 169 ? -4.172 1.597 5.707 1.00 97.75 169 SER A N 1
ATOM 1330 C CA . SER A 1 169 ? -3.462 0.363 5.349 1.00 97.75 169 SER A CA 1
ATOM 1331 C C . SER A 1 169 ? -3.777 -0.077 3.915 1.00 97.75 169 SER A C 1
ATOM 1333 O O . SER A 1 169 ? -2.864 -0.406 3.158 1.00 97.75 169 SER A O 1
ATOM 1335 N N . GLN A 1 170 ? -5.045 -0.000 3.496 1.00 97.19 170 GLN A N 1
ATOM 1336 C CA . GLN A 1 170 ? -5.457 -0.281 2.113 1.00 97.19 170 GLN A CA 1
ATOM 1337 C C . GLN A 1 170 ? -4.857 0.717 1.110 1.00 97.19 170 GLN A C 1
ATOM 1339 O O . GLN A 1 170 ? -4.391 0.331 0.032 1.00 97.19 170 GLN A O 1
ATOM 1344 N N . TYR A 1 171 ? -4.818 2.003 1.470 1.00 98.00 171 TYR A N 1
ATOM 1345 C CA . TYR A 1 171 ? -4.174 3.024 0.647 1.00 98.00 171 TYR A CA 1
ATOM 1346 C C . TYR A 1 171 ? -2.670 2.759 0.482 1.00 98.00 171 TYR A C 1
ATOM 1348 O O . TYR A 1 171 ? -2.162 2.800 -0.639 1.00 98.00 171 TYR A O 1
ATOM 1356 N N . ILE A 1 172 ? -1.967 2.428 1.571 1.00 97.44 172 ILE A N 1
ATOM 1357 C CA . ILE A 1 172 ? -0.540 2.075 1.541 1.00 97.44 172 ILE A CA 1
ATOM 1358 C C . ILE A 1 172 ? -0.300 0.878 0.617 1.00 97.44 172 ILE A C 1
ATOM 1360 O O . ILE A 1 172 ? 0.582 0.955 -0.235 1.00 97.44 172 ILE A O 1
ATOM 1364 N N . ALA A 1 173 ? -1.110 -0.182 0.715 1.00 97.62 173 ALA A N 1
ATOM 1365 C CA . ALA A 1 173 ? -1.003 -1.343 -0.171 1.00 97.62 173 ALA A CA 1
ATOM 1366 C C . ALA A 1 173 ? -1.130 -0.948 -1.655 1.00 97.62 173 ALA A C 1
ATOM 1368 O O . ALA A 1 173 ? -0.313 -1.339 -2.487 1.00 97.62 173 ALA A O 1
ATOM 1369 N N . THR A 1 174 ? -2.090 -0.077 -1.975 1.00 97.94 174 THR A N 1
ATOM 1370 C CA . THR A 1 174 ? -2.288 0.430 -3.343 1.00 97.94 174 THR A CA 1
ATOM 1371 C C . THR A 1 174 ? -1.090 1.251 -3.838 1.00 97.94 174 THR A C 1
ATOM 1373 O O . THR A 1 174 ? -0.711 1.177 -5.010 1.00 97.94 174 THR A O 1
ATOM 1376 N N . VAL A 1 175 ? -0.490 2.070 -2.969 1.00 97.81 175 VAL A N 1
ATOM 1377 C CA . VAL A 1 175 ? 0.697 2.866 -3.313 1.00 97.81 175 VAL A CA 1
ATOM 1378 C C . VAL A 1 175 ? 1.915 1.968 -3.525 1.00 97.81 175 VAL A C 1
ATOM 1380 O O . VAL A 1 175 ? 2.636 2.181 -4.498 1.00 97.81 175 VAL A O 1
ATOM 1383 N N . LEU A 1 176 ? 2.113 0.948 -2.688 1.00 98.00 176 LEU A N 1
ATOM 1384 C CA . LEU A 1 176 ? 3.193 -0.030 -2.852 1.00 98.00 176 LEU A CA 1
ATOM 1385 C C . LEU A 1 176 ? 3.100 -0.739 -4.208 1.00 98.00 176 LEU A C 1
ATOM 1387 O O . LEU A 1 176 ? 4.081 -0.764 -4.946 1.00 98.00 176 LEU A O 1
ATOM 1391 N N . GLU A 1 177 ? 1.907 -1.183 -4.614 1.00 98.06 177 GLU A N 1
ATOM 1392 C CA . GLU A 1 177 ? 1.721 -1.766 -5.947 1.00 98.06 177 GLU A CA 1
ATOM 1393 C C . GLU A 1 177 ? 2.080 -0.797 -7.083 1.00 98.06 177 GLU A C 1
ATOM 1395 O O . GLU A 1 177 ? 2.660 -1.199 -8.096 1.00 98.06 177 GLU A O 1
ATOM 1400 N N . LYS A 1 178 ? 1.726 0.490 -6.956 1.00 98.19 178 LYS A N 1
ATOM 1401 C CA . LYS A 1 178 ? 2.088 1.506 -7.958 1.00 98.19 178 LYS A CA 1
ATOM 1402 C C . LYS A 1 178 ? 3.600 1.701 -8.029 1.00 98.19 178 LYS A C 1
ATOM 1404 O O . LYS A 1 178 ? 4.133 1.811 -9.135 1.00 98.19 178 LYS A O 1
ATOM 1409 N N . VAL A 1 179 ? 4.274 1.729 -6.880 1.00 98.12 179 VAL A N 1
ATOM 1410 C CA . VAL A 1 179 ? 5.737 1.819 -6.793 1.00 98.12 179 VAL A CA 1
ATOM 1411 C C . VAL A 1 179 ? 6.381 0.610 -7.465 1.00 98.12 179 VAL A C 1
ATOM 1413 O O . VAL A 1 179 ? 7.251 0.791 -8.312 1.00 98.12 179 VAL A O 1
ATOM 1416 N N . ASP A 1 180 ? 5.895 -0.603 -7.207 1.00 97.94 180 ASP A N 1
ATOM 1417 C CA . ASP A 1 180 ? 6.417 -1.819 -7.839 1.00 97.94 180 ASP A CA 1
ATOM 1418 C C . ASP A 1 180 ? 6.252 -1.811 -9.361 1.00 97.94 180 ASP A C 1
ATOM 1420 O O . ASP A 1 180 ? 7.175 -2.164 -10.101 1.00 97.94 180 ASP A O 1
ATOM 1424 N N . ARG A 1 181 ? 5.092 -1.365 -9.861 1.00 97.94 181 ARG A N 1
ATOM 1425 C CA . ARG A 1 181 ? 4.862 -1.203 -11.307 1.00 97.94 181 ARG A CA 1
ATOM 1426 C C . ARG A 1 181 ? 5.835 -0.189 -11.910 1.00 97.94 181 ARG A C 1
ATOM 1428 O O . ARG A 1 181 ? 6.414 -0.460 -12.961 1.00 97.94 181 ARG A O 1
ATOM 1435 N N . LYS A 1 182 ? 6.048 0.948 -11.240 1.00 97.81 182 LYS A N 1
ATOM 1436 C CA . LYS A 1 182 ? 6.984 1.986 -11.693 1.00 97.81 182 LYS A CA 1
ATOM 1437 C C . LYS A 1 182 ? 8.437 1.521 -11.646 1.00 97.81 182 LYS A C 1
ATOM 1439 O O . LYS A 1 182 ? 9.168 1.781 -12.593 1.00 97.81 182 LYS A O 1
ATOM 1444 N N . ASN A 1 183 ? 8.837 0.760 -10.633 1.00 97.94 183 ASN A N 1
ATOM 1445 C CA . ASN A 1 183 ? 10.171 0.163 -10.561 1.00 97.94 183 ASN A CA 1
ATOM 1446 C C . ASN A 1 183 ? 10.416 -0.826 -11.709 1.00 97.94 183 ASN A C 1
ATOM 1448 O O . ASN A 1 183 ? 11.471 -0.789 -12.339 1.00 97.94 183 ASN A O 1
ATOM 1452 N N . LYS A 1 184 ? 9.426 -1.664 -12.050 1.00 97.69 184 LYS A N 1
ATOM 1453 C CA . LYS A 1 184 ? 9.504 -2.539 -13.235 1.00 97.69 184 LYS A CA 1
ATOM 1454 C C . LYS A 1 184 ? 9.656 -1.734 -14.529 1.00 97.69 184 LYS A C 1
ATOM 1456 O O . LYS A 1 184 ? 10.463 -2.093 -15.383 1.00 97.69 184 LYS A O 1
ATOM 1461 N N . GLU A 1 185 ? 8.910 -0.639 -14.671 1.00 98.00 185 GLU A N 1
ATOM 1462 C CA . GLU A 1 185 ? 9.006 0.263 -15.825 1.00 98.00 185 GLU A CA 1
ATOM 1463 C C . GLU A 1 185 ? 10.391 0.925 -15.925 1.00 98.00 185 GLU A C 1
ATOM 1465 O O . GLU A 1 185 ? 10.997 0.909 -16.995 1.00 98.00 185 GLU A O 1
ATOM 1470 N N . ILE A 1 186 ? 10.929 1.427 -14.808 1.00 98.19 186 ILE A N 1
ATOM 1471 C CA . ILE A 1 186 ? 12.275 2.017 -14.725 1.00 98.19 186 ILE A CA 1
ATOM 1472 C C . ILE A 1 186 ? 13.342 0.998 -15.127 1.00 98.19 186 ILE A C 1
ATOM 1474 O O . ILE A 1 186 ? 14.202 1.316 -15.945 1.00 98.19 186 ILE A O 1
ATOM 1478 N N . ASN A 1 187 ? 13.269 -0.233 -14.618 1.00 97.56 187 ASN A N 1
ATOM 1479 C CA . ASN A 1 187 ? 14.223 -1.284 -14.977 1.00 97.56 187 ASN A CA 1
ATOM 1480 C C . ASN A 1 187 ? 14.181 -1.598 -16.479 1.00 97.56 187 ASN A C 1
ATOM 1482 O O . ASN A 1 187 ? 15.224 -1.692 -17.123 1.00 97.56 187 ASN A O 1
ATOM 1486 N N . ASN A 1 188 ? 12.984 -1.678 -17.065 1.00 97.81 188 ASN A N 1
ATOM 1487 C CA . ASN A 1 188 ? 12.832 -1.881 -18.506 1.00 97.81 188 ASN A CA 1
ATOM 1488 C C . ASN A 1 188 ? 13.421 -0.721 -19.323 1.00 97.81 188 ASN A C 1
ATOM 1490 O O . ASN A 1 188 ? 14.067 -0.954 -20.345 1.00 97.81 188 ASN A O 1
ATOM 1494 N N . LEU A 1 189 ? 13.201 0.524 -18.894 1.00 97.88 189 LEU A N 1
ATOM 1495 C CA . LEU A 1 189 ? 13.779 1.702 -19.545 1.00 97.88 189 LEU A CA 1
ATOM 1496 C C . LEU A 1 189 ? 15.304 1.735 -19.413 1.00 97.88 189 LEU A C 1
ATOM 1498 O O . LEU A 1 189 ? 15.980 2.043 -20.390 1.00 97.88 189 LEU A O 1
ATOM 1502 N N . SER A 1 190 ? 15.841 1.366 -18.249 1.00 98.12 190 SER A N 1
ATOM 1503 C CA . SER A 1 190 ? 17.282 1.264 -18.005 1.00 98.12 190 SER A CA 1
ATOM 1504 C C . SER A 1 190 ? 17.941 0.242 -18.938 1.00 98.12 190 SER A C 1
ATOM 1506 O O . SER A 1 190 ? 18.928 0.555 -19.605 1.00 98.12 190 SER A O 1
ATOM 1508 N N . ASN A 1 191 ? 17.335 -0.941 -19.091 1.00 97.81 191 ASN A N 1
ATOM 1509 C CA . ASN A 1 191 ? 17.818 -1.967 -20.020 1.00 97.81 191 ASN A CA 1
ATOM 1510 C C . ASN A 1 191 ? 17.800 -1.472 -21.474 1.00 97.81 191 ASN A C 1
ATOM 1512 O O . ASN A 1 191 ? 18.811 -1.557 -22.168 1.00 97.81 191 ASN A O 1
ATOM 1516 N N . LYS A 1 192 ? 16.690 -0.865 -21.918 1.00 97.69 192 LYS A N 1
ATOM 1517 C CA . LYS A 1 192 ? 16.592 -0.274 -23.265 1.00 97.69 192 LYS A CA 1
ATOM 1518 C C . LYS A 1 192 ? 17.624 0.829 -23.497 1.00 97.69 192 LYS A C 1
ATOM 1520 O O . LYS A 1 192 ? 18.149 0.955 -24.602 1.00 97.69 192 LYS A O 1
ATOM 1525 N N . LEU A 1 193 ? 17.903 1.646 -22.482 1.00 97.44 193 LEU A N 1
ATOM 1526 C CA . LEU A 1 193 ? 18.920 2.691 -22.564 1.00 97.44 193 LEU A CA 1
ATOM 1527 C C . LEU A 1 193 ? 20.315 2.081 -22.732 1.00 97.44 193 LEU A C 1
ATOM 1529 O O . LEU A 1 193 ? 21.071 2.540 -23.583 1.00 97.44 193 LEU A O 1
ATOM 1533 N N . SER A 1 194 ? 20.631 1.026 -21.977 1.00 97.19 194 SER A N 1
ATOM 1534 C CA . SER A 1 194 ? 21.893 0.292 -22.108 1.00 97.19 194 SER A CA 1
ATOM 1535 C C . SER A 1 194 ? 22.065 -0.300 -23.512 1.00 97.19 194 SER A C 1
ATOM 1537 O O . SER A 1 194 ? 23.092 -0.069 -24.147 1.00 97.19 194 SER A O 1
ATOM 1539 N N . GLU A 1 195 ? 21.034 -0.958 -24.050 1.00 97.38 195 GLU A N 1
ATOM 1540 C CA . GLU A 1 195 ? 21.040 -1.481 -25.424 1.00 97.38 195 GLU A CA 1
ATOM 1541 C C . GLU A 1 195 ? 21.275 -0.376 -26.461 1.00 97.38 195 GLU A C 1
ATOM 1543 O O . GLU A 1 195 ? 22.104 -0.520 -27.362 1.00 97.38 195 GLU A O 1
ATOM 1548 N N . LYS A 1 196 ? 20.578 0.760 -26.331 1.00 96.94 196 LYS A N 1
ATOM 1549 C CA . LYS A 1 196 ? 20.765 1.911 -27.224 1.00 96.94 196 LYS A CA 1
ATOM 1550 C C . LYS A 1 196 ? 22.170 2.492 -27.130 1.00 96.94 196 LYS A C 1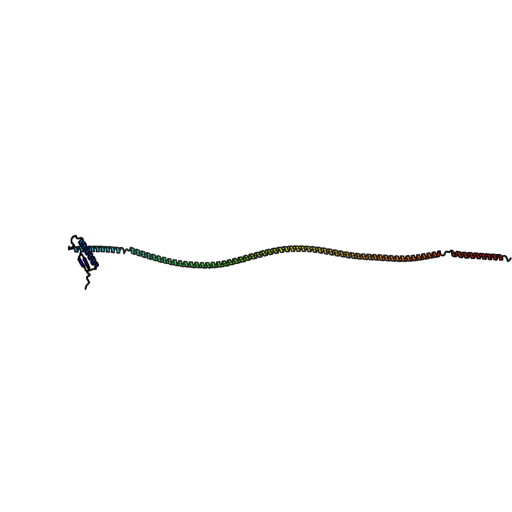
ATOM 1552 O O . LYS A 1 196 ? 22.711 2.893 -28.157 1.00 96.94 196 LYS A O 1
ATOM 1557 N N . ASN A 1 197 ? 22.758 2.518 -25.938 1.00 97.38 197 ASN A N 1
ATOM 1558 C CA . ASN A 1 197 ? 24.116 3.006 -25.741 1.00 97.38 197 ASN A CA 1
ATOM 1559 C C . ASN A 1 197 ? 25.148 2.081 -26.407 1.00 97.38 197 ASN A C 1
ATOM 1561 O O . ASN A 1 197 ? 26.067 2.560 -27.065 1.00 97.38 197 ASN A O 1
ATOM 1565 N N . ASN A 1 198 ? 24.948 0.762 -26.327 1.00 97.31 198 ASN A N 1
ATOM 1566 C CA . ASN A 1 198 ? 25.791 -0.211 -27.028 1.00 97.31 198 ASN A CA 1
ATOM 1567 C C . ASN A 1 198 ? 25.703 -0.034 -28.552 1.00 97.31 198 ASN A C 1
ATOM 1569 O O . ASN A 1 198 ? 26.729 0.081 -29.216 1.00 97.31 198 ASN A O 1
ATOM 1573 N N . LEU A 1 199 ? 24.488 0.094 -29.099 1.00 97.31 199 LEU A N 1
ATOM 1574 C CA . LEU A 1 199 ? 24.284 0.355 -30.530 1.00 97.31 199 LEU A CA 1
ATOM 1575 C C . LEU A 1 199 ? 24.922 1.675 -30.986 1.00 97.31 199 LEU A C 1
ATOM 1577 O O . LEU A 1 199 ? 25.441 1.762 -32.098 1.00 97.31 199 LEU A O 1
ATOM 1581 N N . LEU A 1 200 ? 24.875 2.711 -30.145 1.00 97.25 200 LEU A N 1
ATOM 1582 C CA . LEU A 1 200 ? 25.514 3.991 -30.437 1.00 97.25 200 LEU A CA 1
ATOM 1583 C C . LEU A 1 200 ? 27.040 3.853 -30.489 1.00 97.25 200 LEU A C 1
ATOM 1585 O O . LEU A 1 200 ? 27.665 4.396 -31.398 1.00 97.25 200 LEU A O 1
ATOM 1589 N N . ASN A 1 201 ? 27.629 3.100 -29.559 1.00 96.31 201 ASN A N 1
ATOM 1590 C CA . ASN A 1 201 ? 29.064 2.825 -29.554 1.00 96.31 201 ASN A CA 1
ATOM 1591 C C . ASN A 1 201 ? 29.493 2.061 -30.814 1.00 96.31 201 ASN A C 1
ATOM 1593 O O . ASN A 1 201 ? 30.411 2.504 -31.500 1.00 96.31 201 ASN A O 1
ATOM 1597 N N . GLU A 1 202 ? 28.773 1.000 -31.191 1.00 96.88 202 GLU A N 1
ATOM 1598 C CA . GLU A 1 202 ? 29.037 0.262 -32.435 1.00 96.88 202 GLU A CA 1
ATOM 1599 C C . GLU A 1 202 ? 28.934 1.156 -33.682 1.00 96.88 202 GLU A C 1
ATOM 1601 O O . GLU A 1 202 ? 29.719 1.039 -34.628 1.00 96.88 202 GLU A O 1
ATOM 1606 N N . LEU A 1 203 ? 27.949 2.061 -33.715 1.00 96.88 203 LEU A N 1
ATOM 1607 C CA . LEU A 1 203 ? 27.786 2.998 -34.824 1.00 96.88 203 LEU A CA 1
ATOM 1608 C C . LEU A 1 203 ? 28.949 3.996 -34.890 1.00 96.88 203 LEU A C 1
ATOM 1610 O O . LEU A 1 203 ? 29.439 4.289 -35.984 1.00 96.88 203 LEU A O 1
ATOM 1614 N N . ASN A 1 204 ? 29.402 4.490 -33.738 1.00 96.56 204 ASN A N 1
ATOM 1615 C CA . ASN A 1 204 ? 30.545 5.391 -33.641 1.00 96.56 204 ASN A CA 1
ATOM 1616 C C . ASN A 1 204 ? 31.839 4.710 -34.100 1.00 96.56 204 ASN A C 1
ATOM 1618 O O . ASN A 1 204 ? 32.579 5.305 -34.884 1.00 96.56 204 ASN A O 1
ATOM 1622 N N . GLU A 1 205 ? 32.080 3.458 -33.703 1.00 96.75 205 GLU A N 1
ATOM 1623 C CA . GLU A 1 205 ? 33.217 2.660 -34.181 1.00 96.75 205 GLU A CA 1
ATOM 1624 C C . GLU A 1 205 ? 33.178 2.493 -35.705 1.00 96.75 205 GLU A C 1
ATOM 1626 O O . GLU A 1 205 ? 34.134 2.850 -36.396 1.00 96.75 205 GLU A O 1
ATOM 1631 N N . LYS A 1 206 ? 32.033 2.078 -36.266 1.00 96.88 206 LYS A N 1
ATOM 1632 C CA . LYS A 1 206 ? 31.856 1.970 -37.727 1.00 96.88 206 LYS A CA 1
ATOM 1633 C C . LYS A 1 206 ? 32.059 3.302 -38.446 1.00 96.88 206 LYS A C 1
ATOM 1635 O O . LYS A 1 206 ? 32.584 3.331 -39.561 1.00 96.88 206 LYS A O 1
ATOM 1640 N N . SER A 1 207 ? 31.620 4.409 -37.850 1.00 96.06 207 SER A N 1
ATOM 1641 C CA . SER A 1 207 ? 31.830 5.743 -38.413 1.00 96.06 207 SER A CA 1
ATOM 1642 C C . SER A 1 207 ? 33.310 6.126 -38.400 1.00 96.06 207 SER A C 1
ATOM 1644 O O . SER A 1 207 ? 33.813 6.653 -39.394 1.00 96.06 207 SER A O 1
ATOM 1646 N N . ALA A 1 208 ? 34.027 5.831 -37.314 1.00 95.81 208 ALA A N 1
ATOM 1647 C CA . ALA A 1 208 ? 35.464 6.057 -37.216 1.00 95.81 208 ALA A CA 1
ATOM 1648 C C . ALA A 1 208 ? 36.230 5.227 -38.259 1.00 95.81 208 ALA A C 1
ATOM 1650 O O . ALA A 1 208 ? 37.048 5.778 -38.997 1.00 95.81 208 ALA A O 1
ATOM 1651 N N . GLU A 1 209 ? 35.899 3.941 -38.411 1.00 96.06 209 GLU A N 1
ATOM 1652 C CA . GLU A 1 209 ? 36.474 3.079 -39.449 1.00 96.06 209 GLU A CA 1
ATOM 1653 C C . GLU A 1 209 ? 36.243 3.630 -40.862 1.00 96.06 209 GLU A C 1
ATOM 1655 O O . GLU A 1 209 ? 37.164 3.662 -41.683 1.00 96.06 209 GLU A O 1
ATOM 1660 N N . LYS A 1 210 ? 35.016 4.078 -41.165 1.00 96.25 210 LYS A N 1
ATOM 1661 C CA . LYS A 1 210 ? 34.693 4.688 -42.463 1.00 96.25 210 LYS A CA 1
ATOM 1662 C C . LYS A 1 210 ? 35.489 5.966 -42.705 1.00 96.25 210 LYS A C 1
ATOM 1664 O O . LYS A 1 210 ? 35.976 6.152 -43.817 1.00 96.25 210 LYS A O 1
ATOM 1669 N N . ASN A 1 211 ? 35.666 6.810 -41.691 1.00 95.81 211 ASN A N 1
ATOM 1670 C CA . ASN A 1 211 ? 36.470 8.028 -41.804 1.00 95.81 211 ASN A CA 1
ATOM 1671 C C . ASN A 1 211 ? 37.949 7.721 -42.064 1.00 95.81 211 ASN A C 1
ATOM 1673 O O . ASN A 1 211 ? 38.564 8.371 -42.907 1.00 95.81 211 ASN A O 1
ATOM 1677 N N . ILE A 1 212 ? 38.513 6.708 -41.398 1.00 96.06 212 ILE A N 1
ATOM 1678 C CA . ILE A 1 212 ? 39.886 6.255 -41.667 1.00 96.06 212 ILE A CA 1
ATOM 1679 C C . ILE A 1 212 ? 40.006 5.791 -43.122 1.00 96.06 212 ILE A C 1
ATOM 1681 O O . ILE A 1 212 ? 40.881 6.271 -43.840 1.00 96.06 212 ILE A O 1
ATOM 1685 N N . LYS A 1 213 ? 39.092 4.926 -43.586 1.00 95.94 213 LYS A N 1
ATOM 1686 C CA . LYS A 1 213 ? 39.068 4.450 -44.981 1.00 95.94 213 LYS A CA 1
ATOM 1687 C C . LYS A 1 213 ? 38.948 5.604 -45.978 1.00 95.94 213 LYS A C 1
ATOM 1689 O O . LYS A 1 213 ? 39.691 5.638 -46.952 1.00 95.94 213 LYS A O 1
ATOM 1694 N N . LEU A 1 214 ? 38.060 6.565 -45.722 1.00 95.56 214 LEU A N 1
ATOM 1695 C CA . LEU A 1 214 ? 37.880 7.743 -46.571 1.00 95.56 214 LEU A CA 1
ATOM 1696 C C . LEU A 1 214 ? 39.158 8.588 -46.651 1.00 95.56 214 LEU A C 1
ATOM 1698 O O . LEU A 1 214 ? 39.547 9.010 -47.737 1.00 95.56 214 LEU A O 1
ATOM 1702 N N . ASN A 1 215 ? 39.832 8.805 -45.521 1.00 95.12 215 ASN A N 1
ATOM 1703 C CA . ASN A 1 215 ? 41.100 9.531 -45.486 1.00 95.12 215 ASN A CA 1
ATOM 1704 C C . ASN A 1 215 ? 42.195 8.812 -46.281 1.00 95.12 215 ASN A C 1
ATOM 1706 O O . ASN A 1 215 ? 42.950 9.471 -46.993 1.00 95.12 215 ASN A O 1
ATOM 1710 N N . THR A 1 216 ? 42.269 7.482 -46.200 1.00 96.00 216 THR A N 1
ATOM 1711 C CA . THR A 1 216 ? 43.199 6.685 -47.014 1.00 96.00 216 THR A CA 1
ATOM 1712 C C . THR A 1 216 ? 42.901 6.838 -48.504 1.00 96.00 216 THR A C 1
ATOM 1714 O O . THR A 1 216 ? 43.794 7.204 -49.262 1.00 96.00 216 THR A O 1
ATOM 1717 N N . VAL A 1 217 ? 41.639 6.673 -48.914 1.00 95.94 217 VAL A N 1
ATOM 1718 C CA . VAL A 1 217 ? 41.222 6.837 -50.319 1.00 95.94 217 VAL A CA 1
ATOM 1719 C C . VAL A 1 217 ? 41.508 8.251 -50.832 1.00 95.94 217 VAL A C 1
ATOM 1721 O O . VAL A 1 217 ? 41.948 8.421 -51.965 1.00 95.94 217 VAL A O 1
ATOM 1724 N N . ASN A 1 218 ? 41.304 9.284 -50.009 1.00 95.12 218 ASN A N 1
ATOM 1725 C CA . ASN A 1 218 ? 41.628 10.659 -50.390 1.00 95.12 218 ASN A CA 1
ATOM 1726 C C . ASN A 1 218 ? 43.134 10.859 -50.608 1.00 95.12 218 ASN A C 1
ATOM 1728 O O . ASN A 1 218 ? 43.511 11.491 -51.592 1.00 95.12 218 ASN A O 1
ATOM 1732 N N . LYS A 1 219 ? 43.992 10.284 -49.753 1.00 95.50 219 LYS A N 1
ATOM 1733 C CA . LYS A 1 219 ? 45.450 10.316 -49.958 1.00 95.50 219 LYS A CA 1
ATOM 1734 C C . LYS A 1 219 ? 45.848 9.624 -51.260 1.00 95.50 219 LYS A C 1
ATOM 1736 O O . LYS A 1 219 ? 46.583 10.206 -52.049 1.00 95.50 219 LYS A O 1
ATOM 1741 N N . GLU A 1 220 ? 45.316 8.429 -51.517 1.00 95.62 220 GLU A N 1
ATOM 1742 C CA . GLU A 1 220 ? 45.567 7.692 -52.764 1.00 95.62 220 GLU A CA 1
ATOM 1743 C C . GLU A 1 220 ? 45.123 8.493 -53.996 1.00 95.62 220 GLU A C 1
ATOM 1745 O O . GLU A 1 220 ? 45.855 8.597 -54.982 1.00 95.62 220 GLU A O 1
ATOM 1750 N N . ARG A 1 221 ? 43.940 9.116 -53.935 1.00 96.12 221 ARG A N 1
ATOM 1751 C CA . ARG A 1 221 ? 43.436 10.002 -54.991 1.00 96.12 221 ARG A CA 1
ATOM 1752 C C . ARG A 1 221 ? 44.384 11.177 -55.234 1.00 96.12 221 ARG A C 1
ATOM 1754 O O . ARG A 1 221 ? 44.656 11.501 -56.389 1.00 96.12 221 ARG A O 1
ATOM 1761 N N . ASP A 1 222 ? 44.871 11.817 -54.176 1.00 95.81 222 ASP A N 1
ATOM 1762 C CA . ASP A 1 222 ? 45.769 12.968 -54.282 1.00 95.81 222 ASP A CA 1
ATOM 1763 C C . ASP A 1 222 ? 47.131 12.560 -54.875 1.00 95.81 222 ASP A C 1
ATOM 1765 O O . ASP A 1 222 ? 47.648 13.240 -55.764 1.00 95.81 222 ASP A O 1
ATOM 1769 N N . GLU A 1 223 ? 47.674 11.403 -54.482 1.00 95.75 223 GLU A N 1
ATOM 1770 C CA . GLU A 1 223 ? 48.881 10.829 -55.091 1.00 95.75 223 GLU A CA 1
ATOM 1771 C C . GLU A 1 223 ? 48.695 10.538 -56.586 1.00 95.75 223 GLU A C 1
ATOM 1773 O O . GLU A 1 223 ? 49.560 10.868 -57.406 1.00 95.75 223 GLU A O 1
ATOM 1778 N N . LEU A 1 224 ? 47.560 9.942 -56.966 1.00 95.75 224 LEU A N 1
ATOM 1779 C CA . LEU A 1 224 ? 47.225 9.686 -58.367 1.00 95.75 224 LEU A CA 1
ATOM 1780 C C . LEU A 1 224 ? 47.070 10.987 -59.162 1.00 95.75 224 LEU A C 1
ATOM 1782 O O . LEU A 1 224 ? 47.551 11.066 -60.292 1.00 95.75 224 LEU A O 1
ATOM 1786 N N . ALA A 1 225 ? 46.468 12.024 -58.577 1.00 95.75 225 ALA A N 1
ATOM 1787 C CA . ALA A 1 225 ? 46.343 13.334 -59.211 1.00 95.75 225 ALA A CA 1
ATOM 1788 C C . ALA A 1 225 ? 47.716 13.975 -59.479 1.00 95.75 225 ALA A C 1
ATOM 1790 O O . ALA A 1 225 ? 47.937 14.528 -60.560 1.00 95.75 225 ALA A O 1
ATOM 1791 N N . VAL A 1 226 ? 48.664 13.856 -58.539 1.00 95.75 226 VAL A N 1
ATOM 1792 C CA . VAL A 1 226 ? 50.052 14.312 -58.732 1.00 95.75 226 VAL A CA 1
ATOM 1793 C C . VAL A 1 226 ? 50.737 13.527 -59.852 1.00 95.75 226 VAL A C 1
ATOM 1795 O O . VAL A 1 226 ? 51.316 14.138 -60.754 1.00 95.75 226 VAL A O 1
ATOM 1798 N N . LYS A 1 227 ? 50.636 12.190 -59.847 1.00 95.62 227 LYS A N 1
ATOM 1799 C CA . LYS A 1 227 ? 51.198 11.338 -60.913 1.00 95.62 227 LYS A CA 1
ATOM 1800 C C . LYS A 1 227 ? 50.639 11.710 -62.287 1.00 95.62 227 LYS A C 1
ATOM 1802 O O . LYS A 1 227 ? 51.403 11.872 -63.234 1.00 95.62 227 LYS A O 1
ATOM 1807 N N . LEU A 1 228 ? 49.326 11.915 -62.386 1.00 95.31 228 LEU A N 1
ATOM 1808 C CA . LEU A 1 228 ? 48.654 12.301 -63.626 1.00 95.31 228 LEU A CA 1
ATOM 1809 C C . LEU A 1 228 ? 49.084 13.695 -64.103 1.00 95.31 228 LEU A C 1
ATOM 1811 O O . LEU A 1 228 ? 49.322 13.894 -65.294 1.00 95.31 228 LEU A O 1
ATOM 1815 N N . LYS A 1 229 ? 49.246 14.659 -63.188 1.00 95.88 229 LYS A N 1
ATOM 1816 C CA . LYS A 1 229 ? 49.770 15.992 -63.516 1.00 95.88 229 LYS A CA 1
ATOM 1817 C C . LYS A 1 229 ? 51.187 15.918 -64.091 1.00 95.88 229 LYS A C 1
ATOM 1819 O O . LYS A 1 229 ? 51.459 16.581 -65.091 1.00 95.88 229 LYS A O 1
ATOM 1824 N N . ASN A 1 230 ? 52.061 15.112 -63.489 1.00 94.81 230 ASN A N 1
ATOM 1825 C CA . ASN A 1 230 ? 53.432 14.921 -63.966 1.00 94.81 230 ASN A CA 1
ATOM 1826 C C . ASN A 1 230 ? 53.456 14.250 -65.346 1.00 94.81 230 ASN A C 1
ATOM 1828 O O . ASN A 1 230 ? 54.080 14.782 -66.260 1.00 94.81 230 ASN A O 1
ATOM 1832 N N . ALA A 1 231 ? 52.700 13.163 -65.533 1.00 94.38 231 ALA A N 1
ATOM 1833 C CA . ALA A 1 231 ? 52.586 12.481 -66.824 1.00 94.38 231 ALA A CA 1
ATOM 1834 C C . ALA A 1 231 ? 52.068 13.416 -67.934 1.00 94.38 231 ALA A C 1
ATOM 1836 O O . ALA A 1 231 ? 52.604 13.438 -69.039 1.00 94.38 231 ALA A O 1
ATOM 1837 N N . ASN A 1 232 ? 51.073 14.259 -67.636 1.00 94.56 232 ASN A N 1
ATOM 1838 C CA . ASN A 1 232 ? 50.573 15.257 -68.586 1.00 94.56 232 ASN A CA 1
ATOM 1839 C C . ASN A 1 232 ? 51.617 16.334 -68.926 1.00 94.56 232 ASN A C 1
ATOM 1841 O O . ASN A 1 232 ? 51.669 16.806 -70.063 1.00 94.56 232 ASN A O 1
ATOM 1845 N N . ALA A 1 233 ? 52.451 16.741 -67.965 1.00 94.88 233 ALA A N 1
ATOM 1846 C CA . ALA A 1 233 ? 53.544 17.677 -68.219 1.00 94.88 233 ALA A CA 1
ATOM 1847 C C . ALA A 1 233 ? 54.630 17.050 -69.111 1.00 94.88 233 ALA A C 1
ATOM 1849 O O . ALA A 1 233 ? 55.094 17.693 -70.053 1.00 94.88 233 ALA A O 1
ATOM 1850 N N . GLU A 1 234 ? 54.987 15.788 -68.861 1.00 95.19 234 GLU A N 1
ATOM 1851 C CA . GLU A 1 234 ? 55.907 15.022 -69.707 1.00 95.19 234 GLU A CA 1
ATOM 1852 C C . GLU A 1 234 ? 55.369 14.858 -71.129 1.00 95.19 234 GLU A C 1
ATOM 1854 O O . GLU A 1 234 ? 56.093 15.141 -72.083 1.00 95.19 234 GLU A O 1
ATOM 1859 N N . LEU A 1 235 ? 54.091 14.493 -71.283 1.00 95.06 235 LEU A N 1
ATOM 1860 C CA . LEU A 1 235 ? 53.427 14.421 -72.587 1.00 95.06 235 LEU A CA 1
ATOM 1861 C C . LEU A 1 235 ? 53.495 15.757 -73.325 1.00 95.06 235 LEU A C 1
ATOM 1863 O O . LEU A 1 235 ? 53.888 15.794 -74.486 1.00 95.06 235 LEU A O 1
ATOM 1867 N N . LYS A 1 236 ? 53.204 16.873 -72.647 1.00 94.69 236 LYS A N 1
ATOM 1868 C CA . LYS A 1 236 ? 53.301 18.212 -73.246 1.00 94.69 236 LYS A CA 1
ATOM 1869 C C . LYS A 1 236 ? 54.726 18.543 -73.702 1.00 94.69 236 LYS A C 1
ATOM 1871 O O . LYS A 1 236 ? 54.909 19.151 -74.760 1.00 94.69 236 LYS A O 1
ATOM 1876 N N . ASN A 1 237 ? 55.735 18.151 -72.923 1.00 93.94 237 ASN A N 1
ATOM 1877 C CA . ASN A 1 237 ? 57.136 18.319 -73.303 1.00 93.94 237 ASN A CA 1
ATOM 1878 C C . ASN A 1 237 ? 57.475 17.467 -74.530 1.00 93.94 237 ASN A C 1
ATOM 1880 O O . ASN A 1 237 ? 58.026 17.999 -75.495 1.00 93.94 237 ASN A O 1
ATOM 1884 N N . LYS A 1 238 ? 57.080 16.190 -74.542 1.00 94.06 238 LYS A N 1
ATOM 1885 C CA . LYS A 1 238 ? 57.271 15.282 -75.680 1.00 94.06 238 LYS A CA 1
ATOM 1886 C C . LYS A 1 238 ? 56.561 15.780 -76.936 1.00 94.06 238 LYS A C 1
ATOM 1888 O O . LYS A 1 238 ? 57.179 15.820 -77.992 1.00 94.06 238 LYS A O 1
ATOM 1893 N N . ASP A 1 239 ? 55.336 16.281 -76.825 1.00 94.62 239 ASP A N 1
ATOM 1894 C CA . ASP A 1 239 ? 54.623 16.927 -77.932 1.00 94.62 239 ASP A CA 1
ATOM 1895 C C . ASP A 1 239 ? 55.380 18.146 -78.471 1.00 94.62 239 ASP A C 1
ATOM 1897 O O . ASP A 1 239 ? 55.428 18.382 -79.681 1.00 94.62 239 ASP A O 1
ATOM 1901 N N . SER A 1 240 ? 55.992 18.940 -77.587 1.00 92.81 240 SER A N 1
ATOM 1902 C CA . SER A 1 240 ? 56.812 20.081 -78.001 1.00 92.81 240 SER A CA 1
ATOM 1903 C C . SER A 1 240 ? 58.098 19.646 -78.719 1.00 92.81 240 SER A C 1
ATOM 1905 O O . SER A 1 240 ? 58.472 20.267 -79.715 1.00 92.81 240 SER A O 1
ATOM 1907 N N . GLU A 1 241 ? 58.742 18.563 -78.269 1.00 93.81 241 GLU A N 1
ATOM 1908 C CA . GLU A 1 241 ? 59.897 17.946 -78.936 1.00 93.81 241 GLU A CA 1
ATOM 1909 C C . GLU A 1 241 ? 59.504 17.399 -80.309 1.00 93.81 241 GLU A C 1
ATOM 1911 O O . GLU A 1 241 ? 60.156 17.724 -81.298 1.00 93.81 241 GLU A O 1
ATOM 1916 N N . ILE A 1 242 ? 58.397 16.657 -80.398 1.00 93.81 242 ILE A N 1
ATOM 1917 C CA . ILE A 1 242 ? 57.856 16.135 -81.658 1.00 93.81 242 ILE A CA 1
ATOM 1918 C C . ILE A 1 242 ? 57.594 17.282 -82.638 1.00 93.81 242 ILE A C 1
ATOM 1920 O O . ILE A 1 242 ? 57.990 17.194 -83.798 1.00 93.81 242 ILE A O 1
ATOM 1924 N N . LYS A 1 243 ? 56.992 18.393 -82.189 1.00 93.19 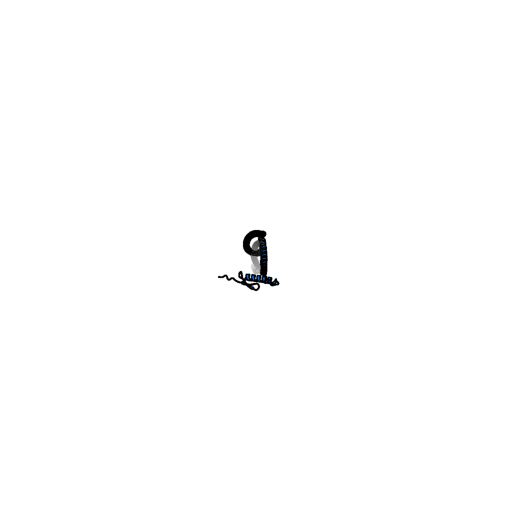243 LYS A N 1
ATOM 1925 C CA . LYS A 1 243 ? 56.787 19.583 -83.036 1.00 93.19 243 LYS A CA 1
ATOM 1926 C C . LYS A 1 243 ? 58.103 20.183 -83.534 1.00 93.19 243 LYS A C 1
ATOM 1928 O O . LYS A 1 243 ? 58.182 20.554 -84.703 1.00 93.19 243 LYS A O 1
ATOM 1933 N N . LYS A 1 244 ? 59.128 20.278 -82.678 1.00 93.25 244 LYS A N 1
ATOM 1934 C CA . LYS A 1 244 ? 60.462 20.771 -83.070 1.00 93.25 244 LYS A CA 1
ATOM 1935 C C . LYS A 1 244 ? 61.122 19.851 -84.093 1.00 93.25 244 LYS A C 1
ATOM 1937 O O . LYS A 1 244 ? 61.587 20.344 -85.113 1.00 93.25 244 LYS A O 1
ATOM 1942 N N . ILE A 1 245 ? 61.122 18.541 -83.846 1.00 92.88 245 ILE A N 1
ATOM 1943 C CA . ILE A 1 245 ? 61.682 17.535 -84.760 1.00 92.88 245 ILE A CA 1
ATOM 1944 C C . ILE A 1 245 ? 60.951 17.586 -86.098 1.00 92.88 245 ILE A C 1
ATOM 1946 O O . ILE A 1 245 ? 61.594 17.634 -87.140 1.00 92.88 245 ILE A O 1
ATOM 1950 N N . LYS A 1 246 ? 59.614 17.647 -86.081 1.00 93.38 246 LYS A N 1
ATOM 1951 C CA . LYS A 1 246 ? 58.808 17.761 -87.297 1.00 93.38 246 LYS A CA 1
ATOM 1952 C C . LYS A 1 246 ? 59.187 19.004 -88.101 1.00 93.38 246 LYS A C 1
ATOM 1954 O O . LYS A 1 246 ? 59.417 18.886 -89.297 1.00 93.38 246 LYS A O 1
ATOM 1959 N N . LYS A 1 247 ? 59.324 20.161 -87.444 1.00 92.31 247 LYS A N 1
ATOM 1960 C CA . LYS A 1 247 ? 59.764 21.401 -88.097 1.00 92.31 247 LYS A CA 1
ATOM 1961 C C . LYS A 1 247 ? 61.185 21.288 -88.660 1.00 92.31 247 LYS A C 1
ATOM 1963 O O . LYS A 1 247 ? 61.398 21.663 -89.802 1.00 92.31 247 LYS A O 1
ATOM 1968 N N . SER A 1 248 ? 62.132 20.740 -87.894 1.00 91.38 248 SER A N 1
ATOM 1969 C CA . SER A 1 248 ? 63.510 20.514 -88.361 1.00 91.38 248 SER A CA 1
ATOM 1970 C C . SER A 1 248 ? 63.536 19.614 -89.592 1.00 91.38 248 SER A C 1
ATOM 1972 O O . SER A 1 248 ? 64.177 19.940 -90.580 1.00 91.38 248 SER A O 1
ATOM 1974 N N . CYS A 1 249 ? 62.780 18.515 -89.564 1.00 90.19 249 CYS A N 1
ATOM 1975 C CA . CYS A 1 249 ? 62.681 17.587 -90.682 1.00 90.19 249 CYS A CA 1
ATOM 1976 C C . CYS A 1 249 ? 62.022 18.249 -91.904 1.00 90.19 249 CYS A C 1
ATOM 1978 O O . CYS A 1 249 ? 62.491 18.075 -93.023 1.00 90.19 249 CYS A O 1
ATOM 1980 N N . GLU A 1 250 ? 60.977 19.063 -91.712 1.00 91.62 250 GLU A N 1
ATOM 1981 C CA . GLU A 1 250 ? 60.375 19.872 -92.782 1.00 91.62 250 GLU A CA 1
ATOM 1982 C C . GLU A 1 250 ? 61.376 20.877 -93.381 1.00 91.62 250 GLU A C 1
ATOM 1984 O O . GLU A 1 250 ? 61.451 21.001 -94.606 1.00 91.62 250 GLU A O 1
ATOM 1989 N N . ASP A 1 251 ? 62.168 21.556 -92.546 1.00 89.50 251 ASP A N 1
ATOM 1990 C CA . ASP A 1 251 ? 63.203 22.505 -92.969 1.00 89.50 251 ASP A CA 1
ATOM 1991 C C . ASP A 1 251 ? 64.349 21.796 -93.716 1.00 89.50 251 ASP A C 1
ATOM 1993 O O . ASP A 1 251 ? 64.755 22.256 -94.783 1.00 89.50 251 ASP A O 1
ATOM 1997 N N . GLU A 1 252 ? 64.821 20.647 -93.225 1.00 90.81 252 GLU A N 1
ATOM 1998 C CA . GLU A 1 252 ? 65.820 19.796 -93.888 1.00 90.81 252 GLU A CA 1
ATOM 1999 C C . GLU A 1 252 ? 65.310 19.276 -95.234 1.00 90.81 252 GLU A C 1
ATOM 2001 O O . GLU A 1 252 ? 66.005 19.386 -96.243 1.00 90.81 252 GLU A O 1
ATOM 2006 N N . ILE A 1 253 ? 64.068 18.781 -95.295 1.00 89.06 253 ILE A N 1
ATOM 2007 C CA . ILE A 1 253 ? 63.431 18.364 -96.551 1.00 89.06 253 ILE A CA 1
ATOM 2008 C C . ILE A 1 253 ? 63.332 19.552 -97.510 1.00 89.06 253 ILE A C 1
ATOM 2010 O O . ILE A 1 253 ? 63.575 19.399 -98.708 1.00 89.06 253 ILE A O 1
ATOM 2014 N N . ARG A 1 254 ? 62.981 20.745 -97.019 1.00 88.56 254 ARG A N 1
ATOM 2015 C CA . ARG A 1 254 ? 62.894 21.957 -97.841 1.00 88.56 254 ARG A CA 1
ATOM 2016 C C . ARG A 1 254 ? 64.264 22.377 -98.369 1.00 88.56 254 ARG A C 1
ATOM 2018 O O . ARG A 1 254 ? 64.355 22.711 -99.549 1.00 88.56 254 ARG A O 1
ATOM 2025 N N . GLN A 1 255 ? 65.308 22.340 -97.542 1.00 85.81 255 GLN A N 1
ATOM 2026 C CA . GLN A 1 255 ? 66.685 22.623 -97.954 1.00 85.81 255 GLN A CA 1
ATOM 2027 C C . GLN A 1 255 ? 67.188 21.596 -98.969 1.00 85.81 255 GLN A C 1
ATOM 2029 O O . GLN A 1 255 ? 67.695 21.985 -100.017 1.00 85.81 255 GLN A O 1
ATOM 2034 N N . ALA A 1 256 ? 66.983 20.301 -98.713 1.00 86.44 256 ALA A N 1
ATOM 2035 C CA . ALA A 1 256 ? 67.355 19.227 -99.629 1.00 86.44 256 ALA A CA 1
ATOM 2036 C C . ALA A 1 256 ? 66.624 19.356 -100.971 1.00 86.44 256 ALA A C 1
ATOM 2038 O O . ALA A 1 256 ? 67.249 19.233 -102.026 1.00 86.44 256 ALA A O 1
ATOM 2039 N N . LYS A 1 257 ? 65.320 19.676 -100.953 1.00 85.31 257 LYS A N 1
ATOM 2040 C CA . LYS A 1 257 ? 64.557 19.988 -102.168 1.00 85.31 257 LYS A CA 1
ATOM 2041 C C . LYS A 1 257 ? 65.143 21.196 -102.883 1.00 85.31 257 LYS A C 1
ATOM 2043 O O . LYS A 1 257 ? 65.479 21.057 -104.045 1.00 85.31 257 LYS A O 1
ATOM 2048 N N . ALA A 1 258 ? 65.319 22.336 -102.216 1.00 82.69 258 ALA A N 1
ATOM 2049 C CA . ALA A 1 258 ? 65.862 23.548 -102.834 1.00 82.69 258 ALA A CA 1
ATOM 2050 C C . ALA A 1 258 ? 67.263 23.332 -103.433 1.00 82.69 258 ALA A C 1
ATOM 2052 O O . ALA A 1 258 ? 67.515 23.760 -104.557 1.00 82.69 258 ALA A O 1
ATOM 2053 N N . GLY A 1 259 ? 68.145 22.622 -102.722 1.00 82.25 259 GLY A N 1
ATOM 2054 C CA . GLY A 1 259 ? 69.466 22.234 -103.216 1.00 82.25 259 GLY A CA 1
ATOM 2055 C C . GLY A 1 259 ? 69.381 21.320 -104.439 1.00 82.25 259 GLY A C 1
ATOM 2056 O O . GLY A 1 259 ? 70.065 21.560 -105.431 1.00 82.25 259 GLY A O 1
ATOM 2057 N N . SER A 1 260 ? 68.482 20.332 -104.414 1.00 82.44 260 SER A N 1
ATOM 2058 C CA . SER A 1 260 ? 68.232 19.448 -105.559 1.00 82.44 260 SER A CA 1
ATOM 2059 C C . SER A 1 260 ? 67.669 20.218 -106.757 1.00 82.44 260 SER A C 1
ATOM 2061 O O . SER A 1 260 ? 68.141 20.029 -107.871 1.00 82.44 260 SER A O 1
ATOM 2063 N N . THR A 1 261 ? 66.711 21.129 -106.553 1.00 81.56 261 THR A N 1
ATOM 2064 C CA . THR A 1 261 ? 66.148 21.962 -107.627 1.00 81.56 261 THR A CA 1
ATOM 2065 C C . THR A 1 261 ? 67.204 22.891 -108.217 1.00 81.56 261 THR A C 1
ATOM 2067 O O . THR A 1 261 ? 67.285 23.013 -109.435 1.00 81.56 261 THR A O 1
ATOM 2070 N N . GLY A 1 262 ? 68.048 23.503 -107.379 1.00 80.25 262 GLY A N 1
ATOM 2071 C CA . GLY A 1 262 ? 69.163 24.338 -107.829 1.00 80.25 262 GLY A CA 1
ATOM 2072 C C . GLY A 1 262 ? 70.194 23.548 -108.639 1.00 80.25 262 GLY A C 1
ATOM 2073 O O . GLY A 1 262 ? 70.617 24.000 -109.702 1.00 80.25 262 GLY A O 1
ATOM 2074 N N . ALA A 1 263 ? 70.537 22.334 -108.194 1.00 81.06 263 ALA A N 1
ATOM 2075 C CA . ALA A 1 263 ? 71.407 21.428 -108.941 1.00 81.06 263 ALA A CA 1
ATOM 2076 C C . ALA A 1 263 ? 70.785 21.012 -110.285 1.00 81.06 263 ALA A C 1
ATOM 2078 O O . ALA A 1 263 ? 71.465 21.041 -111.310 1.00 81.06 263 ALA A O 1
ATOM 2079 N N . ILE A 1 264 ? 69.485 20.694 -110.310 1.00 83.25 264 ILE A N 1
ATOM 2080 C CA . ILE A 1 264 ? 68.739 20.388 -111.541 1.00 83.25 264 ILE A CA 1
ATOM 2081 C C . ILE A 1 264 ? 68.722 21.595 -112.487 1.00 83.25 264 ILE A C 1
ATOM 2083 O O . ILE A 1 264 ? 68.888 21.420 -113.693 1.00 83.25 264 ILE A O 1
ATOM 2087 N N . GLU A 1 265 ? 68.548 22.816 -111.978 1.00 83.44 265 GLU A N 1
ATOM 2088 C CA . GLU A 1 265 ? 68.542 24.031 -112.797 1.00 83.44 265 GLU A CA 1
ATOM 2089 C C . GLU A 1 265 ? 69.928 24.319 -113.395 1.00 83.44 265 GLU A C 1
ATOM 2091 O O . GLU A 1 265 ? 70.031 24.642 -114.581 1.00 83.44 265 GLU A O 1
ATOM 2096 N N . MET A 1 266 ? 71.000 24.148 -112.611 1.00 82.44 266 MET A N 1
ATOM 2097 C CA . MET A 1 266 ? 72.381 24.238 -113.099 1.00 82.44 266 MET A CA 1
ATOM 2098 C C . MET A 1 266 ? 72.666 23.191 -114.176 1.00 82.44 266 MET A C 1
ATOM 2100 O O . MET A 1 266 ? 73.103 23.550 -115.270 1.00 82.44 266 MET A O 1
ATOM 2104 N N . LEU A 1 267 ? 72.358 21.918 -113.906 1.00 86.19 267 LEU A N 1
ATOM 2105 C CA . LEU A 1 267 ? 72.526 20.832 -114.872 1.00 86.19 267 LEU A CA 1
ATOM 2106 C C . LEU A 1 267 ? 71.689 21.067 -116.133 1.00 86.19 267 LEU A C 1
ATOM 2108 O O . LEU A 1 267 ? 72.181 20.842 -117.230 1.00 86.19 267 LEU A O 1
ATOM 2112 N N . SER A 1 268 ? 70.467 21.590 -116.010 1.00 84.69 268 SER A N 1
ATOM 2113 C CA . SER A 1 268 ? 69.618 21.929 -117.160 1.00 84.69 268 SER A CA 1
ATOM 2114 C C . SER A 1 268 ? 70.193 23.075 -117.992 1.00 84.69 268 SER A C 1
ATOM 2116 O O . SER A 1 268 ? 70.155 23.015 -119.220 1.00 84.69 268 SER A O 1
ATOM 2118 N N . LYS A 1 269 ? 70.744 24.123 -117.360 1.00 84.12 269 LYS A N 1
ATOM 2119 C CA . LYS A 1 269 ? 71.455 25.203 -118.071 1.00 84.12 269 LYS A CA 1
ATOM 2120 C C . LYS A 1 269 ? 72.675 24.662 -118.806 1.00 84.12 269 LYS A C 1
ATOM 2122 O O . LYS A 1 269 ? 72.896 25.020 -119.959 1.00 84.12 269 LYS A O 1
ATOM 2127 N N . GLN A 1 270 ? 73.430 23.783 -118.158 1.00 85.25 270 GLN A N 1
ATOM 2128 C CA . GLN A 1 270 ? 74.604 23.156 -118.748 1.00 85.25 270 GLN A CA 1
ATOM 2129 C C . GLN A 1 270 ? 74.222 22.243 -119.918 1.00 85.25 270 GLN A C 1
ATOM 2131 O O . GLN A 1 270 ? 74.818 22.368 -120.980 1.00 85.25 270 GLN A O 1
ATOM 2136 N N . LEU A 1 271 ? 73.162 21.441 -119.777 1.00 86.06 271 LEU A N 1
ATOM 2137 C CA . LEU A 1 271 ? 72.605 20.608 -120.844 1.00 86.06 271 LEU A CA 1
ATOM 2138 C C . LEU A 1 271 ? 72.159 21.452 -122.047 1.00 86.06 271 LEU A C 1
ATOM 2140 O O . LEU A 1 271 ? 72.480 21.119 -123.183 1.00 86.06 271 LEU A O 1
ATOM 2144 N N . LYS A 1 272 ? 71.457 22.572 -121.811 1.00 84.81 272 LYS A N 1
ATOM 2145 C CA . LYS A 1 272 ? 71.067 23.513 -122.876 1.00 84.81 272 LYS A CA 1
ATOM 2146 C C . LYS A 1 272 ? 72.280 24.097 -123.591 1.00 84.81 272 LYS A C 1
ATOM 2148 O O . LYS A 1 272 ? 72.265 24.197 -124.812 1.00 84.81 272 LYS A O 1
ATOM 2153 N N . LYS A 1 273 ? 73.326 24.458 -122.844 1.00 84.38 273 LYS A N 1
ATOM 2154 C CA . LYS A 1 273 ? 74.573 24.963 -123.422 1.00 84.38 273 LYS A CA 1
ATOM 2155 C C . LYS A 1 273 ? 75.239 23.898 -124.297 1.00 84.38 273 LYS A C 1
ATOM 2157 O O . LYS A 1 273 ? 75.498 24.162 -125.465 1.00 84.38 273 LYS A O 1
ATOM 2162 N N . THR A 1 274 ? 75.425 22.685 -123.780 1.00 82.50 274 THR A N 1
ATOM 2163 C CA . THR A 1 274 ? 76.011 21.578 -124.551 1.00 82.50 274 THR A CA 1
ATOM 2164 C C . THR A 1 274 ? 75.156 21.189 -125.756 1.00 82.50 274 THR A C 1
ATOM 2166 O O . THR A 1 274 ? 75.700 20.833 -126.790 1.00 82.50 274 THR A O 1
ATOM 2169 N N . ALA A 1 275 ? 73.826 21.288 -125.658 1.00 82.94 275 ALA A N 1
ATOM 2170 C CA . ALA A 1 275 ? 72.928 21.055 -126.786 1.00 82.94 275 ALA A CA 1
ATOM 2171 C C . ALA A 1 275 ? 73.106 22.126 -127.869 1.00 82.94 275 ALA A C 1
ATOM 2173 O O . ALA A 1 275 ? 73.225 21.778 -129.033 1.00 82.94 275 ALA A O 1
ATOM 2174 N N . SER A 1 276 ? 73.223 23.406 -127.494 1.00 82.12 276 SER A N 1
ATOM 2175 C CA . SER A 1 276 ? 73.528 24.468 -128.463 1.00 82.12 276 SER A CA 1
ATOM 2176 C C . SER A 1 276 ? 74.908 24.302 -129.106 1.00 82.12 276 SER A C 1
ATOM 2178 O O . SER A 1 276 ? 75.055 24.526 -130.301 1.00 82.12 276 SER A O 1
ATOM 2180 N N . GLU A 1 277 ? 75.910 23.855 -128.342 1.00 84.19 277 GLU A N 1
ATOM 2181 C CA . GLU A 1 277 ? 77.239 23.525 -128.871 1.00 84.19 277 GLU A CA 1
ATOM 2182 C C . GLU A 1 277 ? 77.167 22.332 -129.843 1.00 84.19 277 GLU A C 1
ATOM 2184 O O . GLU A 1 277 ? 77.818 22.351 -130.885 1.00 84.19 277 GLU A O 1
ATOM 2189 N N . LEU A 1 278 ? 76.336 21.324 -129.549 1.00 84.50 278 LEU A N 1
ATOM 2190 C CA . LEU A 1 278 ? 76.089 20.185 -130.435 1.00 84.50 278 LEU A CA 1
ATOM 2191 C C . LEU A 1 278 ? 75.326 20.591 -131.701 1.00 84.50 278 LEU A C 1
ATOM 2193 O O . LEU A 1 278 ? 75.657 20.097 -132.774 1.00 84.50 278 LEU A O 1
ATOM 2197 N N . ASP A 1 279 ? 74.338 21.482 -131.605 1.00 82.75 279 ASP A N 1
ATOM 2198 C CA . ASP A 1 279 ? 73.606 22.015 -132.760 1.00 82.75 279 ASP A CA 1
ATOM 2199 C C . ASP A 1 279 ? 74.543 22.804 -133.677 1.00 82.75 279 ASP A C 1
ATOM 2201 O O . ASP A 1 279 ? 74.509 22.607 -134.890 1.00 82.75 279 ASP A O 1
ATOM 2205 N N . ILE A 1 280 ? 75.428 23.631 -133.106 1.00 83.75 280 ILE A N 1
ATOM 2206 C CA . ILE A 1 280 ? 76.488 24.324 -133.854 1.00 83.75 280 ILE A CA 1
ATOM 2207 C C . ILE A 1 280 ? 77.397 23.299 -134.531 1.00 83.75 280 ILE A C 1
ATOM 2209 O O . ILE A 1 280 ? 77.578 23.355 -135.738 1.00 83.75 280 ILE A O 1
ATOM 2213 N N . MET A 1 281 ? 77.891 22.301 -133.797 1.00 80.62 281 MET A N 1
ATOM 2214 C CA . MET A 1 281 ? 78.758 21.263 -134.362 1.00 80.62 281 MET A CA 1
ATOM 2215 C C . MET A 1 281 ? 78.051 20.414 -135.431 1.00 80.62 281 MET A C 1
ATOM 2217 O O . MET A 1 281 ? 78.678 19.958 -136.382 1.00 80.62 281 MET A O 1
ATOM 2221 N N . THR A 1 282 ? 76.742 20.201 -135.302 1.00 81.38 282 THR A N 1
ATOM 2222 C CA . THR A 1 282 ? 75.921 19.489 -136.290 1.00 81.38 282 THR A CA 1
ATOM 2223 C C . THR A 1 282 ? 75.699 20.350 -137.529 1.00 81.38 282 THR A C 1
ATOM 2225 O O . THR A 1 282 ? 75.750 19.835 -138.645 1.00 81.38 282 THR A O 1
ATOM 2228 N N . ALA A 1 283 ? 75.483 21.655 -137.359 1.00 80.44 283 ALA A N 1
ATOM 2229 C CA . ALA A 1 283 ? 75.426 22.615 -138.453 1.00 80.44 283 ALA A CA 1
ATOM 2230 C C . ALA A 1 283 ? 76.776 22.697 -139.177 1.00 80.44 283 ALA A C 1
ATOM 2232 O O . ALA A 1 283 ? 76.800 22.612 -140.402 1.00 80.44 283 ALA A O 1
ATOM 2233 N N . ASP A 1 284 ? 77.885 22.746 -138.440 1.00 82.88 284 ASP A N 1
ATOM 2234 C CA . ASP A 1 284 ? 79.242 22.709 -138.985 1.00 82.88 284 ASP A CA 1
ATOM 2235 C C . ASP A 1 284 ? 79.495 21.392 -139.726 1.00 82.88 284 ASP A C 1
ATOM 2237 O O . ASP A 1 284 ? 79.946 21.410 -140.865 1.00 82.88 284 ASP A O 1
ATOM 2241 N N . TYR A 1 285 ? 79.132 20.241 -139.146 1.00 82.50 285 TYR A N 1
ATOM 2242 C CA . TYR A 1 285 ? 79.235 18.940 -139.812 1.00 82.50 285 TYR A CA 1
ATOM 2243 C C . TYR A 1 285 ? 78.403 18.887 -141.097 1.00 82.50 285 TYR A C 1
ATOM 2245 O O . TYR A 1 285 ? 78.877 18.387 -142.113 1.00 82.50 285 TYR A O 1
ATOM 2253 N N . ASN A 1 286 ? 77.169 19.397 -141.078 1.00 79.94 286 ASN A N 1
ATOM 2254 C CA . ASN A 1 286 ? 76.314 19.435 -142.263 1.00 79.94 286 ASN A CA 1
ATOM 2255 C C . ASN A 1 286 ? 76.856 20.398 -143.322 1.00 79.94 286 ASN A C 1
ATOM 2257 O O . ASN A 1 286 ? 76.817 20.057 -144.499 1.00 79.94 286 ASN A O 1
ATOM 2261 N N . THR A 1 287 ? 77.408 21.541 -142.916 1.00 79.38 287 THR A N 1
ATOM 2262 C CA . THR A 1 287 ? 78.073 22.497 -143.811 1.00 79.38 287 THR A CA 1
ATOM 2263 C C . THR A 1 287 ? 79.300 21.854 -144.439 1.00 79.38 287 THR A C 1
ATOM 2265 O O . THR A 1 287 ? 79.413 21.824 -145.654 1.00 79.38 287 THR A O 1
ATOM 2268 N N . LEU A 1 288 ? 80.152 21.207 -143.643 1.00 79.31 288 LEU A N 1
ATOM 2269 C CA . LEU A 1 288 ? 81.323 20.477 -144.122 1.00 79.31 288 LEU A CA 1
ATOM 2270 C C . LEU A 1 288 ? 80.932 19.303 -145.036 1.00 79.31 288 LEU A C 1
ATOM 2272 O O . LEU A 1 288 ? 81.630 18.981 -145.992 1.00 79.31 288 LEU A O 1
ATOM 2276 N N . LYS A 1 289 ? 79.800 18.648 -144.765 1.00 79.06 289 LYS A N 1
ATOM 2277 C CA . LYS A 1 289 ? 79.244 17.573 -145.595 1.00 79.06 289 LYS A CA 1
ATOM 2278 C C . LYS A 1 289 ? 78.674 18.096 -146.916 1.00 79.06 289 LYS A C 1
ATOM 2280 O O . LYS A 1 289 ? 78.824 17.426 -147.937 1.00 79.06 289 LYS A O 1
ATOM 2285 N N . GLU A 1 290 ? 78.026 19.258 -146.912 1.00 74.88 290 GLU A N 1
ATOM 2286 C CA . GLU A 1 290 ? 77.586 19.981 -148.113 1.00 74.88 290 GLU A CA 1
ATOM 2287 C C . GLU A 1 290 ? 78.795 20.466 -148.924 1.00 74.88 290 GLU A C 1
ATOM 2289 O O . GLU A 1 290 ? 78.845 20.238 -150.130 1.00 74.88 290 GLU A O 1
ATOM 2294 N N . GLU A 1 291 ? 79.820 21.014 -148.270 1.00 73.06 291 GLU A N 1
ATOM 2295 C CA . GLU A 1 291 ? 81.104 21.368 -148.880 1.00 73.06 291 GLU A CA 1
ATOM 2296 C C . GLU A 1 291 ? 81.771 20.134 -149.501 1.00 73.06 291 GLU A C 1
ATOM 2298 O O . GLU A 1 291 ? 82.175 20.172 -150.661 1.00 73.06 291 GLU A O 1
ATOM 2303 N N . PHE A 1 292 ? 81.789 18.994 -148.808 1.00 70.00 292 PHE A N 1
ATOM 2304 C CA . PHE A 1 292 ? 82.313 17.736 -149.344 1.00 70.00 292 PHE A CA 1
ATOM 2305 C C . PHE A 1 292 ? 81.489 17.207 -150.531 1.00 70.00 292 PHE A C 1
ATOM 2307 O O . PHE A 1 292 ? 82.051 16.682 -151.491 1.00 70.00 292 PHE A O 1
ATOM 2314 N N . ARG A 1 293 ? 80.160 17.383 -150.523 1.00 65.69 293 ARG A N 1
ATOM 2315 C CA . ARG A 1 293 ? 79.291 17.083 -151.677 1.00 65.69 293 ARG A CA 1
ATOM 2316 C C . ARG A 1 293 ? 79.538 18.029 -152.850 1.00 65.69 293 ARG A C 1
ATOM 2318 O O . ARG A 1 293 ? 79.537 17.582 -153.996 1.00 65.69 293 ARG A O 1
ATOM 2325 N N . SER A 1 294 ? 79.768 19.311 -152.586 1.00 60.06 294 SER A N 1
ATOM 2326 C CA . SER A 1 294 ? 80.121 20.288 -153.619 1.00 60.06 294 SER A CA 1
ATOM 2327 C C . SER A 1 294 ? 81.482 19.950 -154.237 1.00 60.06 294 SER A C 1
ATOM 2329 O O . SER A 1 294 ? 81.614 19.935 -155.455 1.00 60.06 294 SER A O 1
ATOM 2331 N N . PHE A 1 295 ? 82.436 19.500 -153.419 1.00 59.69 295 PHE A N 1
ATOM 2332 C CA . PHE A 1 295 ? 83.735 19.007 -153.865 1.00 59.69 295 PHE A CA 1
ATOM 2333 C C . PHE A 1 295 ? 83.627 17.718 -154.699 1.00 59.69 295 PHE A C 1
ATOM 2335 O O . PHE A 1 295 ? 84.307 17.588 -155.712 1.00 59.69 295 PHE A O 1
ATOM 2342 N N . GLN A 1 296 ? 82.731 16.790 -154.337 1.00 55.25 296 GLN A N 1
ATOM 2343 C CA . GLN A 1 296 ? 82.453 15.581 -155.130 1.00 55.25 296 GLN A CA 1
ATOM 2344 C C . GLN A 1 296 ? 81.644 15.827 -156.417 1.00 55.25 296 GLN A C 1
ATOM 2346 O O . GLN A 1 296 ? 81.618 14.953 -157.275 1.00 55.25 296 GLN A O 1
ATOM 2351 N N . SER A 1 297 ? 80.978 16.976 -156.575 1.00 54.28 297 SER A N 1
ATOM 2352 C CA . SER A 1 297 ? 80.161 17.294 -157.765 1.00 54.28 297 SER A CA 1
ATOM 2353 C C . SER A 1 297 ? 80.838 18.245 -158.756 1.00 54.28 297 SER A C 1
ATOM 2355 O O . SER A 1 297 ? 80.340 18.429 -159.866 1.00 54.28 297 SER A O 1
ATOM 2357 N N . THR A 1 298 ? 82.014 18.777 -158.421 1.00 45.19 298 THR A N 1
ATOM 2358 C CA . THR A 1 298 ? 82.930 19.417 -159.374 1.00 45.19 298 THR A CA 1
ATOM 2359 C C . THR A 1 298 ? 84.031 18.448 -159.813 1.00 45.19 298 THR A C 1
ATOM 2361 O O . THR A 1 298 ? 85.219 18.691 -159.608 1.00 45.19 298 THR A O 1
ATOM 2364 N N . GLU A 1 299 ? 83.635 17.334 -160.432 1.00 49.16 299 GLU A N 1
ATOM 2365 C CA . GLU A 1 299 ? 84.537 16.453 -161.180 1.00 49.16 299 GLU A CA 1
ATOM 2366 C C . GLU A 1 299 ? 84.942 17.106 -162.513 1.00 49.16 299 GLU A C 1
ATOM 2368 O O . GLU A 1 299 ? 84.237 17.077 -163.522 1.00 49.16 299 GLU A O 1
ATOM 2373 N N . THR A 1 300 ? 86.096 17.764 -162.463 1.00 55.94 300 THR A N 1
ATOM 2374 C CA . THR A 1 300 ? 87.316 17.608 -163.284 1.00 55.94 300 THR A CA 1
ATOM 2375 C C . THR A 1 300 ? 87.347 16.849 -164.626 1.00 55.94 300 THR A C 1
ATOM 2377 O O . THR A 1 300 ? 88.374 16.958 -165.291 1.00 55.94 300 THR A O 1
ATOM 2380 N N . ASP A 1 301 ? 86.314 16.150 -165.101 1.00 56.41 301 ASP A N 1
ATOM 2381 C CA . ASP A 1 301 ? 86.454 15.266 -166.279 1.00 56.41 301 ASP A CA 1
ATOM 2382 C C . ASP A 1 301 ? 85.814 15.806 -167.572 1.00 56.41 301 ASP A C 1
ATOM 2384 O O . ASP A 1 301 ? 86.343 15.616 -168.670 1.00 56.41 301 ASP A O 1
ATOM 2388 N N . THR A 1 302 ? 84.725 16.576 -167.484 1.00 59.75 302 THR A N 1
ATOM 2389 C CA . THR A 1 302 ? 83.993 17.024 -168.689 1.00 59.75 302 THR A CA 1
ATOM 2390 C C . THR A 1 302 ? 84.519 18.313 -169.333 1.00 59.75 302 THR A C 1
ATOM 2392 O O . THR A 1 302 ? 84.429 18.465 -170.551 1.00 59.75 302 THR A O 1
ATOM 2395 N N . GLN A 1 303 ? 85.108 19.239 -168.566 1.00 58.66 303 GLN A N 1
ATOM 2396 C CA . GLN A 1 303 ? 85.618 20.513 -169.112 1.00 58.66 303 GLN A CA 1
ATOM 2397 C C . GLN A 1 303 ? 87.039 20.396 -169.690 1.00 58.66 303 GLN A C 1
ATOM 2399 O O . GLN A 1 303 ? 87.349 21.052 -170.686 1.00 58.66 303 GLN A O 1
ATOM 2404 N N . LEU A 1 304 ? 87.881 19.503 -169.154 1.00 60.00 304 LEU A N 1
ATOM 2405 C CA . LEU A 1 304 ? 89.229 19.261 -169.687 1.00 60.00 304 LEU A CA 1
ATOM 2406 C C . LEU A 1 304 ? 89.192 18.555 -171.057 1.00 60.00 304 LEU A C 1
ATOM 2408 O O . LEU A 1 304 ? 89.985 18.879 -171.941 1.00 60.00 304 LEU A O 1
ATOM 2412 N N . GLN A 1 305 ? 88.242 17.636 -171.277 1.00 59.81 305 GLN A N 1
ATOM 2413 C CA . GLN A 1 305 ? 88.089 16.948 -172.566 1.00 59.81 305 GLN A CA 1
ATOM 2414 C C . GLN A 1 305 ? 87.629 17.883 -173.699 1.00 59.81 305 GLN A C 1
ATOM 2416 O O . GLN A 1 305 ? 88.078 17.727 -174.838 1.00 59.81 305 GLN A O 1
ATOM 2421 N N . GLN A 1 306 ? 86.791 18.886 -173.415 1.00 60.94 306 GLN A N 1
ATOM 2422 C CA . GLN A 1 306 ? 86.366 19.873 -174.418 1.00 60.94 306 GLN A CA 1
ATOM 2423 C C . GLN A 1 306 ? 87.503 20.818 -174.842 1.00 60.94 306 GLN A C 1
ATOM 2425 O O . GLN A 1 306 ? 87.632 21.117 -176.032 1.00 60.94 306 GLN A O 1
ATOM 2430 N N . GLU A 1 307 ? 88.363 21.235 -173.912 1.00 61.09 307 GLU A N 1
ATOM 2431 C CA . GLU A 1 307 ? 89.514 22.098 -174.216 1.00 61.09 307 GLU A CA 1
ATOM 2432 C C . GLU A 1 307 ? 90.629 21.341 -174.964 1.00 61.09 307 GLU A C 1
ATOM 2434 O O . GLU A 1 307 ? 91.162 21.848 -175.953 1.00 61.09 307 GLU A O 1
ATOM 2439 N N . PHE A 1 308 ? 90.902 20.073 -174.622 1.00 62.66 308 PHE A N 1
ATOM 2440 C CA . PHE A 1 308 ? 91.821 19.241 -175.416 1.00 62.66 308 PHE A CA 1
ATOM 2441 C C . PHE A 1 308 ? 91.312 18.977 -176.837 1.00 62.66 308 PHE A C 1
ATOM 2443 O O . PHE A 1 308 ? 92.111 18.909 -177.774 1.00 62.66 308 PHE A O 1
ATOM 2450 N N . SER A 1 309 ? 89.993 18.859 -177.015 1.00 66.81 309 SER A N 1
ATOM 2451 C CA . SER A 1 309 ? 89.380 18.713 -178.339 1.00 66.81 309 SER A CA 1
ATOM 2452 C C . SER A 1 309 ? 89.623 19.955 -179.196 1.00 66.81 309 SER A C 1
ATOM 2454 O O . SER A 1 309 ? 90.100 19.819 -180.321 1.00 66.81 309 SER A O 1
ATOM 2456 N N . LYS A 1 310 ? 89.386 21.156 -178.643 1.00 68.88 310 LYS A N 1
ATOM 2457 C CA . LYS A 1 310 ? 89.607 22.436 -179.338 1.00 68.88 310 LYS A CA 1
ATOM 2458 C C . LYS A 1 310 ? 91.066 22.636 -179.740 1.00 68.88 310 LYS A C 1
ATOM 2460 O O . LYS A 1 310 ? 91.328 22.860 -180.922 1.00 68.88 310 LYS A O 1
ATOM 2465 N N . ILE A 1 311 ? 92.002 22.445 -178.806 1.00 71.62 311 ILE A N 1
ATOM 2466 C CA . ILE A 1 311 ? 93.447 22.595 -179.056 1.00 71.62 311 ILE A CA 1
ATOM 2467 C C . ILE A 1 311 ? 93.938 21.585 -180.105 1.00 71.62 311 ILE A C 1
ATOM 2469 O O . ILE A 1 311 ? 94.818 21.892 -180.913 1.00 71.62 311 ILE A O 1
ATOM 2473 N N . ARG A 1 312 ? 93.357 20.378 -180.148 1.00 72.25 312 ARG A N 1
ATOM 2474 C CA . ARG A 1 312 ? 93.700 19.358 -181.149 1.00 72.25 312 ARG A CA 1
ATOM 2475 C C . ARG A 1 312 ? 93.231 19.741 -182.555 1.00 72.25 312 ARG A C 1
ATOM 2477 O O . ARG A 1 312 ? 93.987 19.533 -183.501 1.00 72.25 312 ARG A O 1
ATOM 2484 N N . THR A 1 313 ? 92.036 20.313 -182.704 1.00 71.81 313 THR A N 1
ATOM 2485 C CA . THR A 1 313 ? 91.559 20.850 -183.995 1.00 71.81 313 THR A CA 1
ATOM 2486 C C . THR A 1 313 ? 92.387 22.042 -184.467 1.00 71.81 313 THR A C 1
ATOM 2488 O O . THR A 1 313 ? 92.762 22.096 -185.636 1.00 71.81 313 THR A O 1
ATOM 2491 N N . GLU A 1 314 ? 92.756 22.945 -183.560 1.00 71.56 314 GLU A N 1
ATOM 2492 C CA . GLU A 1 314 ? 93.532 24.148 -183.885 1.00 71.56 314 GLU A CA 1
ATOM 2493 C C . GLU A 1 314 ? 94.968 23.808 -184.338 1.00 71.56 314 GLU A C 1
ATOM 2495 O O . GLU A 1 314 ? 95.489 24.382 -185.295 1.00 71.56 314 GLU A O 1
ATOM 2500 N N . ASN A 1 315 ? 95.585 22.776 -183.747 1.00 70.19 315 ASN A N 1
ATOM 2501 C CA . ASN A 1 315 ? 96.897 22.276 -184.180 1.00 70.19 315 ASN A CA 1
ATOM 2502 C C . ASN A 1 315 ? 96.877 21.602 -185.566 1.00 70.19 315 ASN A C 1
ATOM 2504 O O . ASN A 1 315 ? 97.877 21.634 -186.290 1.00 70.19 315 ASN A O 1
ATOM 2508 N N . ILE A 1 316 ? 95.760 20.972 -185.945 1.00 74.00 316 ILE A N 1
ATOM 2509 C CA . ILE A 1 316 ? 95.600 20.363 -187.274 1.00 74.00 316 ILE A CA 1
ATOM 2510 C C . ILE A 1 316 ? 95.499 21.455 -188.347 1.00 74.00 316 ILE A C 1
ATOM 2512 O O . ILE A 1 316 ? 96.155 21.338 -189.384 1.00 74.00 316 ILE A O 1
ATOM 2516 N N . ASP A 1 317 ? 94.760 22.536 -188.084 1.00 68.81 317 ASP A N 1
ATOM 2517 C CA . ASP A 1 317 ? 94.647 23.666 -189.014 1.00 68.81 317 ASP A CA 1
ATOM 2518 C C . ASP A 1 317 ? 95.955 24.454 -189.149 1.00 68.81 317 ASP A C 1
ATOM 2520 O O . ASP A 1 317 ? 96.361 24.779 -190.268 1.00 68.81 317 ASP A O 1
ATOM 2524 N N . LEU A 1 318 ? 96.692 24.660 -188.052 1.00 72.69 318 LEU A N 1
ATOM 2525 C CA . LEU A 1 318 ? 98.022 25.277 -188.100 1.00 72.69 318 LEU A CA 1
ATOM 2526 C C . LEU A 1 318 ? 99.022 24.432 -188.903 1.00 72.69 318 LEU A C 1
ATOM 2528 O O . LEU A 1 318 ? 99.773 24.971 -189.714 1.00 72.69 318 LEU A O 1
ATOM 2532 N N . ARG A 1 319 ? 98.999 23.096 -188.778 1.00 68.06 319 ARG A N 1
ATOM 2533 C CA . ARG A 1 319 ? 99.824 22.210 -189.626 1.00 68.06 319 ARG A CA 1
ATOM 2534 C C . ARG A 1 319 ? 99.431 22.269 -191.102 1.00 68.06 319 ARG A C 1
ATOM 2536 O O . ARG A 1 319 ? 100.297 22.140 -191.966 1.00 68.06 319 ARG A O 1
ATOM 2543 N N . ARG A 1 320 ? 98.149 22.484 -191.404 1.00 68.31 320 ARG A N 1
ATOM 2544 C CA . ARG A 1 320 ? 97.655 22.637 -192.777 1.00 68.31 320 ARG A CA 1
ATOM 2545 C C . ARG A 1 320 ? 98.078 23.978 -193.381 1.00 68.31 320 ARG A C 1
ATOM 2547 O O . ARG A 1 320 ? 98.486 23.999 -194.537 1.00 68.31 320 ARG A O 1
ATOM 2554 N N . GLN A 1 321 ? 98.069 25.057 -192.596 1.00 70.19 321 GLN A N 1
ATOM 2555 C CA . GLN A 1 321 ? 98.599 26.366 -192.999 1.00 70.19 321 GLN A CA 1
ATOM 2556 C C . GLN A 1 321 ? 100.119 26.345 -193.193 1.00 70.19 321 GLN A C 1
ATOM 2558 O O . GLN A 1 321 ? 100.606 26.870 -194.189 1.00 70.19 321 GLN A O 1
ATOM 2563 N N . VAL A 1 322 ? 100.867 25.674 -192.312 1.00 69.56 322 VAL A N 1
ATOM 2564 C CA . VAL A 1 322 ? 102.325 25.519 -192.456 1.00 69.56 322 VAL A CA 1
ATOM 2565 C C . VAL A 1 322 ? 102.685 24.706 -193.701 1.00 69.56 322 VAL A C 1
ATOM 2567 O O . VAL A 1 322 ? 103.632 25.064 -194.393 1.00 69.56 322 VAL A O 1
ATOM 2570 N N . ASN A 1 323 ? 101.928 23.656 -194.041 1.00 65.31 323 ASN A N 1
ATOM 2571 C CA . ASN A 1 323 ? 102.152 22.907 -195.283 1.00 65.31 323 ASN A CA 1
ATOM 2572 C C . ASN A 1 323 ? 101.775 23.710 -196.536 1.00 65.31 323 ASN A C 1
ATOM 2574 O O . ASN A 1 323 ? 102.498 23.634 -197.523 1.00 65.31 323 ASN A O 1
ATOM 2578 N N . LYS A 1 324 ? 100.722 24.537 -196.478 1.00 68.12 324 LYS A N 1
ATOM 2579 C CA . LYS A 1 324 ? 100.367 25.464 -197.565 1.00 68.12 324 LYS A CA 1
ATOM 2580 C C . LYS A 1 324 ? 101.457 26.517 -197.798 1.00 68.12 324 LYS A C 1
ATOM 2582 O O . LYS A 1 324 ? 101.848 26.751 -198.931 1.00 68.12 324 LYS A O 1
ATOM 2587 N N . LEU A 1 325 ? 102.015 27.071 -196.719 1.00 65.19 325 LEU A N 1
ATOM 2588 C CA . LEU A 1 325 ? 103.146 28.004 -196.773 1.00 65.19 325 LEU A CA 1
ATOM 2589 C C . LEU A 1 325 ? 104.449 27.326 -197.229 1.00 65.19 325 LEU A C 1
ATOM 2591 O O . LEU A 1 325 ? 105.281 27.969 -197.858 1.00 65.19 325 LEU A O 1
ATOM 2595 N N . LYS A 1 326 ? 104.627 26.025 -196.960 1.00 62.91 326 LYS A N 1
ATOM 2596 C CA . LYS A 1 326 ? 105.745 25.224 -197.491 1.00 62.91 326 LYS A CA 1
ATOM 2597 C C . LYS A 1 326 ? 105.614 24.957 -198.993 1.00 62.91 326 LYS A C 1
ATOM 2599 O O . LYS A 1 326 ? 106.623 24.988 -199.690 1.00 62.91 326 LYS A O 1
ATOM 2604 N N . GLU A 1 327 ? 104.400 24.720 -199.489 1.00 62.78 327 GLU A N 1
ATOM 2605 C CA . GLU A 1 327 ? 104.118 24.619 -200.928 1.00 62.78 327 GLU A CA 1
ATOM 2606 C C . GLU A 1 327 ? 104.284 25.978 -201.632 1.00 62.78 327 GLU A C 1
ATOM 2608 O O . GLU A 1 327 ? 104.868 26.030 -202.713 1.00 62.78 327 GLU A O 1
ATOM 2613 N N . GLU A 1 328 ? 103.882 27.086 -200.997 1.00 60.41 328 GLU A N 1
ATOM 2614 C CA . GLU A 1 328 ? 104.122 28.447 -201.506 1.00 60.41 328 GLU A CA 1
ATOM 2615 C C . GLU A 1 328 ? 105.620 28.819 -201.515 1.00 60.41 328 GLU A C 1
ATOM 2617 O O . GLU A 1 328 ? 106.080 29.438 -202.474 1.00 60.41 328 GLU A O 1
ATOM 2622 N N . LEU A 1 329 ? 106.416 28.369 -200.532 1.00 56.78 329 LEU A N 1
ATOM 2623 C CA . LEU A 1 329 ? 107.882 28.523 -200.547 1.00 56.78 329 LEU A CA 1
ATOM 2624 C C . LEU A 1 329 ? 108.544 27.691 -201.662 1.00 56.78 329 LEU A C 1
ATOM 2626 O O . LEU A 1 329 ? 109.437 28.180 -202.350 1.00 56.78 329 LEU A O 1
ATOM 2630 N N . SER A 1 330 ? 108.068 26.461 -201.891 1.00 57.03 330 SER A N 1
ATOM 2631 C CA . SER A 1 330 ? 108.579 25.581 -202.953 1.00 57.03 330 SER A CA 1
ATOM 2632 C C . SER A 1 330 ? 108.207 26.056 -204.363 1.00 57.03 330 SER A C 1
ATOM 2634 O O . SER A 1 330 ? 108.879 25.678 -205.320 1.00 57.03 330 SER A O 1
ATOM 2636 N N . SER A 1 331 ? 107.159 26.874 -204.511 1.00 54.91 331 SER A N 1
ATOM 2637 C CA . SER A 1 331 ? 106.774 27.466 -205.797 1.00 54.91 331 SER A CA 1
ATOM 2638 C C . SER A 1 331 ? 107.507 28.783 -206.100 1.00 54.91 331 SER A C 1
ATOM 2640 O O . SER A 1 331 ? 107.475 29.228 -207.246 1.00 54.91 331 SER A O 1
ATOM 2642 N N . ILE A 1 332 ? 108.188 29.385 -205.114 1.00 55.75 332 ILE A N 1
ATOM 2643 C CA . ILE A 1 332 ? 109.014 30.597 -205.279 1.00 55.75 332 ILE A CA 1
ATOM 2644 C C . ILE A 1 332 ? 110.504 30.250 -205.474 1.00 55.75 332 ILE A C 1
ATOM 2646 O O . ILE A 1 332 ? 111.190 30.955 -206.205 1.00 55.75 332 ILE A O 1
ATOM 2650 N N . GLU A 1 333 ? 110.993 29.104 -204.981 1.00 52.44 333 GLU A N 1
ATOM 2651 C CA . GLU A 1 333 ? 112.325 28.567 -205.349 1.00 52.44 333 GLU A CA 1
ATOM 2652 C C . GLU A 1 333 ? 112.427 28.089 -206.824 1.00 52.44 333 GLU A C 1
ATOM 2654 O O . GLU A 1 333 ? 113.495 27.678 -207.274 1.00 52.44 333 GLU A O 1
ATOM 2659 N N . GLY A 1 334 ? 111.340 28.180 -207.605 1.00 52.44 334 GLY A N 1
ATOM 2660 C CA . GLY A 1 334 ? 111.290 27.871 -209.043 1.00 52.44 334 GLY A CA 1
ATOM 2661 C C . GLY A 1 334 ? 111.238 29.084 -209.987 1.00 52.44 334 GLY A C 1
ATOM 2662 O O . GLY A 1 334 ? 111.068 28.901 -211.191 1.00 52.44 334 GLY A O 1
ATOM 2663 N N . SER A 1 335 ? 111.332 30.323 -209.496 1.00 43.41 335 SER A N 1
ATOM 2664 C CA . SER A 1 335 ? 111.351 31.535 -210.337 1.00 43.41 335 SER A CA 1
ATOM 2665 C C . SER A 1 335 ? 112.251 32.600 -209.701 1.00 43.41 335 SER A C 1
ATOM 2667 O O . SER A 1 335 ? 111.857 33.164 -208.685 1.00 43.41 335 SER A O 1
ATOM 2669 N N . LEU A 1 336 ? 113.404 32.884 -210.336 1.00 40.44 336 LEU A N 1
ATOM 2670 C CA . LEU A 1 336 ? 114.603 33.628 -209.881 1.00 40.44 336 LEU A CA 1
ATOM 2671 C C . LEU A 1 336 ? 115.668 32.718 -209.232 1.00 40.44 336 LEU A C 1
ATOM 2673 O O . LEU A 1 336 ? 115.741 32.642 -208.010 1.00 40.44 336 LEU A O 1
ATOM 2677 N N . ASN A 1 337 ? 116.528 31.968 -209.939 1.00 41.88 337 ASN A N 1
ATOM 2678 C CA . ASN A 1 337 ? 117.181 32.156 -211.258 1.00 41.88 337 ASN A CA 1
ATOM 2679 C C . ASN A 1 337 ? 116.461 32.937 -212.355 1.00 41.88 337 ASN A C 1
ATOM 2681 O O . ASN A 1 337 ? 115.339 32.534 -212.740 1.00 41.88 337 ASN A O 1
#

Secondary structure (DSSP, 8-state):
------EEEEEETTEEEEEESS-HHHHHHHHHHHHHHHHHHHHH-SS-GGGSTTHHHHHHHHHHHHHHHHHHHHHHHHHHHHHHHHHHS--HHHHHHHHHHHHHHHHHHHHHHHHHHHHHHHHHHHHHHHHHHHHHHHHHHHHHHHHHHHHHHHHHHHHHHHHHHHHHHHHHHHHHHHHHHHHHHHHHHHHHHHHHHHHHHHHHHHHHHHHHHHHHHHHHHHHHHHHHHHHHHHHHHHHHHHHHHHHHHHHHHHHHHHHHHHHHHHHHHHHHHHHHHHHHHHHHHHHHHHHHHHHHHS-TTHHHHHHHHHHHHHHHHHHHHHHHHHHHHHHHTTS--

Radius of gyration: 129.81 Å; chains: 1; bounding box: 228×84×345 Å

Sequence (337 aa):
MDTEKKQTEVIIGGRSYKLGGGDSEHIKEVASYVDKKLRELNRLSSSDISSSPSFPIILALNISDDLFKAKEELEKVNKTDAENVQQSVGDENDEKMIKDLLSDIEAKDKEIAELRYKISSAEDEKNKLSEVLDTQKAQFQKQTEEYNSSVSSLNDKLANAEKRIQEKSQYIATVLEKVDRKNKEINNLSNKLSEKNNLLNELNEKSAEKNIKLNTVNKERDELAVKLKNANAELKNKDSEIKKIKKSCEDEIRQAKAGSTGAIEMLSKQLKKTASELDIMTADYNTLKEEFRSFQSTETDTQLQQEFSKIRTENIDLRRQVNKLKEELSSIEGSLN

Foldseek 3Di:
DDPPQPWAWEAAPNDIDTDGDDDNVVVNVVRVVLNVLLVVLCVVDPDPCVPPPCSVVVSVVVVVVVVVVVVVVVVVVVVVVVVVVVVVPDDVVVVVVVVVVVVVVVVVVVVVVVVVVVVVVVVVVVVVVVVVVVVVVVVVVVVVVVVVVVVVVVVVVVVVVVVVVVVVVVVVVVVVVVVVVVVVVVVVVVVVVVVVVVVVVVVVVVVVVVVVVVVVVVVVVVVVVVVVVVVVVVVVVVVVVVVVVVVVVVVVVVVVVVVVVVVVVVVVVVVVVVVVVVVVVVVVVVVVVVVVVVVVVPDPDPPVVVVVVVVVVVVVVVVVVVVVVVVVVVVPVVPDD

pLDDT: mean 82.56, std 14.95, range [37.25, 98.19]